Protein AF-A0A3D2PBU2-F1 (afdb_monomer_lite)

Foldseek 3Di:
DPPVVVVVVVVVVVVVVVVVVVVVVPPDPPDDDFFKKFWQDKWAFKWKQDPNDIDTDDHRDIDHAFMKMAAAVRIKIWMATPVRKIKIFDHGWIKHFNDGHLQETEMETAFGKMWIQDQAGDPNRWHWYHYCFKIKIFGRFTKMWGHDNFKIKIFTQAHKIWIATPPPRDIDMDHHQWMFMGGNVDPGDHIDGHDPVRNCVVCVVVVVVVVVCLVVPDDPVRSVVVVVVVVVVCVVVVPDQDQPPVRFTKDKDKDWDQDQDPVPRASQKIKIKIWIDGPPDIDIDMDMDGHPDGDDPPD

Structure (mmCIF, N/CA/C/O backbone):
data_AF-A0A3D2PBU2-F1
#
_entry.id   AF-A0A3D2PBU2-F1
#
loop_
_atom_site.group_PDB
_atom_site.id
_atom_site.type_symbol
_atom_site.label_atom_id
_atom_site.label_alt_id
_atom_site.label_comp_id
_atom_site.label_asym_id
_atom_site.label_entity_id
_atom_site.label_seq_id
_atom_site.pdbx_PDB_ins_code
_atom_site.Cartn_x
_atom_site.Cartn_y
_atom_site.Cartn_z
_atom_site.occupancy
_atom_site.B_iso_or_equiv
_atom_site.auth_seq_id
_atom_site.auth_comp_id
_atom_site.auth_asym_id
_atom_site.auth_atom_id
_atom_site.pdbx_PDB_model_num
ATOM 1 N N . MET A 1 1 ? -60.657 26.749 -49.934 1.00 57.78 1 MET A N 1
ATOM 2 C CA . MET A 1 1 ? -59.834 25.525 -49.775 1.00 57.78 1 MET A CA 1
ATOM 3 C C . MET A 1 1 ? -58.500 25.751 -49.046 1.00 57.78 1 MET A C 1
ATOM 5 O O . MET A 1 1 ? -58.127 24.900 -48.256 1.00 57.78 1 MET A O 1
ATOM 9 N N . PHE A 1 2 ? -57.816 26.895 -49.204 1.00 55.66 2 PHE A N 1
ATOM 10 C CA . PHE A 1 2 ? -56.461 27.120 -48.655 1.00 55.66 2 PHE A CA 1
ATOM 11 C C . PHE A 1 2 ? -56.311 27.216 -47.115 1.00 55.66 2 PHE A C 1
ATOM 13 O O . PHE A 1 2 ? -55.243 26.906 -46.592 1.00 55.66 2 PHE A O 1
ATOM 20 N N . LYS A 1 3 ? -57.349 27.603 -46.353 1.00 57.06 3 LYS A N 1
ATOM 21 C CA . LYS A 1 3 ? -57.234 27.797 -44.885 1.00 57.06 3 LYS A CA 1
ATOM 22 C C . LYS A 1 3 ? -57.102 26.497 -44.073 1.00 57.06 3 LYS A C 1
ATOM 24 O O . LYS A 1 3 ? -56.503 26.524 -43.000 1.00 57.06 3 LYS A O 1
ATOM 29 N N . ASN A 1 4 ? -57.635 25.374 -44.562 1.00 58.03 4 ASN A N 1
ATOM 30 C CA . ASN A 1 4 ? -57.586 24.101 -43.827 1.00 58.03 4 ASN A CA 1
ATOM 31 C C . ASN A 1 4 ? -56.241 23.384 -44.002 1.00 58.03 4 ASN A C 1
ATOM 33 O O . ASN A 1 4 ? -55.742 22.793 -43.046 1.00 58.03 4 ASN A O 1
ATOM 37 N N . SER A 1 5 ? -55.608 23.522 -45.169 1.00 59.09 5 SER A N 1
ATOM 38 C CA . SER A 1 5 ? -54.292 22.938 -45.452 1.00 59.09 5 SER A CA 1
ATOM 39 C C . SER A 1 5 ? -53.177 23.566 -44.606 1.00 59.09 5 SER A C 1
ATOM 41 O O . SER A 1 5 ? -52.283 22.862 -44.148 1.00 59.09 5 SER A O 1
ATOM 43 N N . PHE A 1 6 ? -53.265 24.870 -44.310 1.00 65.25 6 PHE A N 1
ATOM 44 C CA . PHE A 1 6 ? -52.270 25.572 -43.486 1.00 65.25 6 PHE A CA 1
ATOM 45 C C . PHE A 1 6 ? -52.315 25.151 -42.006 1.00 65.25 6 PHE A C 1
ATOM 47 O O . PHE A 1 6 ? -51.280 24.953 -41.373 1.00 65.25 6 PHE A O 1
ATOM 54 N N . LYS A 1 7 ? -53.519 24.928 -41.456 1.00 68.06 7 LYS A N 1
ATOM 55 C CA . LYS A 1 7 ? -53.686 24.423 -40.081 1.00 68.06 7 LYS A CA 1
ATOM 56 C C . LYS A 1 7 ? -53.192 22.984 -39.922 1.00 68.06 7 LYS A C 1
ATOM 58 O O . LYS A 1 7 ? -52.698 22.635 -38.854 1.00 68.06 7 LYS A O 1
ATOM 63 N N . LEU A 1 8 ? -53.321 22.159 -40.963 1.00 69.25 8 LEU A N 1
ATOM 64 C CA . LEU A 1 8 ? -52.825 20.783 -40.957 1.00 69.25 8 LEU A CA 1
ATOM 65 C C . LEU A 1 8 ? -51.288 20.750 -41.012 1.00 69.25 8 LEU A C 1
ATOM 67 O O . LEU A 1 8 ? -50.667 20.032 -40.233 1.00 69.25 8 LEU A O 1
ATOM 71 N N . LEU A 1 9 ? -50.682 21.615 -41.834 1.00 73.25 9 LEU A N 1
ATOM 72 C CA . LEU A 1 9 ? -49.227 21.751 -41.943 1.00 73.25 9 LEU A CA 1
ATOM 73 C C . LEU A 1 9 ? -48.582 22.188 -40.614 1.00 73.25 9 LEU A C 1
ATOM 75 O O . LEU A 1 9 ? -47.618 21.567 -40.174 1.00 73.25 9 LEU A O 1
ATOM 79 N N . CYS A 1 10 ? -49.155 23.176 -39.913 1.00 72.12 10 CYS A N 1
ATOM 80 C CA . CYS A 1 10 ? -48.661 23.591 -38.592 1.00 72.12 10 CYS A CA 1
ATOM 81 C C . CYS A 1 10 ? -48.734 22.475 -37.535 1.00 72.12 10 CYS A C 1
ATOM 83 O O . CYS A 1 10 ? -47.849 22.385 -36.687 1.00 72.12 10 CYS A O 1
ATOM 85 N N . ARG A 1 11 ? -49.758 21.609 -37.578 1.00 74.62 11 ARG A N 1
ATOM 86 C CA . ARG A 1 11 ? -49.888 20.484 -36.633 1.00 74.62 11 ARG A CA 1
ATOM 87 C C . ARG A 1 11 ? -48.856 19.393 -36.912 1.00 74.62 11 ARG A C 1
ATOM 89 O O . ARG A 1 11 ? -48.279 18.868 -35.967 1.00 74.62 11 ARG A O 1
ATOM 96 N N . CYS A 1 12 ? -48.565 19.102 -38.180 1.00 74.31 12 CYS A N 1
ATOM 97 C CA . CYS A 1 12 ? -47.522 18.147 -38.556 1.00 74.31 12 CYS A CA 1
ATOM 98 C C . CYS A 1 12 ? -46.119 18.637 -38.171 1.00 74.31 12 CYS A C 1
ATOM 100 O O . CYS A 1 12 ? -45.342 17.857 -37.629 1.00 74.31 12 CYS A O 1
ATOM 102 N N . VAL A 1 13 ? -45.816 19.926 -38.374 1.00 75.50 13 VAL A N 1
ATOM 103 C CA . VAL A 1 13 ? -44.527 20.519 -37.972 1.00 75.50 13 VAL A CA 1
ATOM 104 C C . VAL A 1 13 ? -44.369 20.517 -36.450 1.00 75.50 13 VAL A C 1
ATOM 106 O O . VAL A 1 13 ? -43.304 20.161 -35.960 1.00 75.50 13 VAL A O 1
ATOM 109 N N . ALA A 1 14 ? -45.429 20.822 -35.692 1.00 74.06 14 ALA A N 1
ATOM 110 C CA . ALA A 1 14 ? -45.392 20.758 -34.231 1.00 74.06 14 ALA A CA 1
ATOM 111 C C . ALA A 1 14 ? -45.171 19.327 -33.709 1.00 74.06 14 ALA A C 1
ATOM 113 O O . ALA A 1 14 ? -44.381 19.140 -32.791 1.00 74.06 14 ALA A O 1
ATOM 114 N N . ILE A 1 15 ? -45.808 18.315 -34.312 1.00 75.69 15 ILE A N 1
ATOM 115 C CA . ILE A 1 15 ? -45.625 16.901 -33.936 1.00 75.69 15 ILE A CA 1
ATOM 116 C C . ILE A 1 15 ? -44.219 16.408 -34.304 1.00 75.69 15 ILE A C 1
ATOM 118 O O . ILE A 1 15 ? -43.592 15.723 -33.502 1.00 75.69 15 ILE A O 1
ATOM 122 N N . LEU A 1 16 ? -43.688 16.797 -35.468 1.00 72.75 16 LEU A N 1
ATOM 123 C CA . LEU A 1 16 ? -42.305 16.501 -35.863 1.00 72.75 16 LEU A CA 1
ATOM 124 C C . LEU A 1 16 ? -41.286 17.163 -34.929 1.00 72.75 16 LEU A C 1
ATOM 126 O O . LEU A 1 16 ? -40.304 16.524 -34.569 1.00 72.75 16 LEU A O 1
ATOM 130 N N . PHE A 1 17 ? -41.537 18.397 -34.481 1.00 68.75 17 PHE A N 1
ATOM 131 C CA . PHE A 1 17 ? -40.679 19.083 -33.513 1.00 68.75 17 PHE A CA 1
ATOM 132 C C . PHE A 1 17 ? -40.730 18.406 -32.136 1.00 68.75 17 PHE A C 1
ATOM 134 O O . PHE A 1 17 ? -39.689 18.205 -31.522 1.00 68.75 17 PHE A O 1
ATOM 141 N N . LEU A 1 18 ? -41.915 17.970 -31.691 1.00 66.56 18 LEU A N 1
ATOM 142 C CA . LEU A 1 18 ? -42.106 17.267 -30.416 1.00 66.56 18 LEU A CA 1
ATOM 143 C C . LEU A 1 18 ? -41.453 15.872 -30.427 1.00 66.56 18 LEU A C 1
ATOM 145 O O . LEU A 1 18 ? -40.796 15.487 -29.460 1.00 66.56 18 LEU A O 1
ATOM 149 N N . LEU A 1 19 ? -41.554 15.147 -31.547 1.00 64.25 19 LEU A N 1
ATOM 150 C CA . LEU A 1 19 ? -40.876 13.864 -31.760 1.00 64.25 19 LEU A CA 1
ATOM 151 C C . LEU A 1 19 ? -39.354 14.026 -31.885 1.00 64.25 19 LEU A C 1
ATOM 153 O O . LEU A 1 19 ? -38.621 13.192 -31.359 1.00 64.25 19 LEU A O 1
ATOM 157 N N . PHE A 1 20 ? -38.872 15.110 -32.502 1.00 62.81 20 PHE A N 1
ATOM 158 C CA . PHE A 1 20 ? -37.445 15.437 -32.580 1.00 62.81 20 PHE A CA 1
ATOM 159 C C . PHE A 1 20 ? -36.872 15.806 -31.205 1.00 62.81 20 PHE A C 1
ATOM 161 O O . PHE A 1 20 ? -35.810 15.312 -30.838 1.00 62.81 20 PHE A O 1
ATOM 168 N N . THR A 1 21 ? -37.602 16.576 -30.388 1.00 60.66 21 THR A N 1
ATOM 169 C CA . THR A 1 21 ? -37.199 16.865 -29.001 1.00 60.66 21 THR A CA 1
ATOM 170 C C . THR A 1 21 ? -37.236 15.626 -28.106 1.00 60.66 21 THR A C 1
ATOM 172 O O . THR A 1 21 ? -36.364 15.479 -27.257 1.00 60.66 21 THR A O 1
ATOM 175 N N . LEU A 1 22 ? -38.176 14.696 -28.332 1.00 55.22 22 LEU A N 1
ATOM 176 C CA . LEU A 1 22 ? -38.255 13.428 -27.598 1.00 55.22 22 LEU A CA 1
ATOM 177 C C . LEU A 1 22 ? -37.103 12.477 -27.974 1.00 55.22 22 LEU A C 1
ATOM 179 O O . LEU A 1 22 ? -36.554 11.799 -27.108 1.00 55.22 22 LEU A O 1
ATOM 183 N N . HIS A 1 23 ? -36.684 12.469 -29.245 1.00 58.19 23 HIS A N 1
ATOM 184 C CA . HIS A 1 23 ? -35.490 11.743 -29.697 1.00 58.19 23 HIS A CA 1
ATOM 185 C C . HIS A 1 23 ? -34.189 12.372 -29.168 1.00 58.19 23 HIS A C 1
ATOM 187 O O . HIS A 1 23 ? -33.238 11.653 -28.870 1.00 58.19 23 HIS A O 1
ATOM 193 N N . LEU A 1 24 ? -34.155 13.699 -28.981 1.00 51.34 24 LEU A N 1
ATOM 194 C CA . LEU A 1 24 ? -33.002 14.419 -28.428 1.00 51.34 24 LEU A CA 1
ATOM 195 C C . LEU A 1 24 ? -32.838 14.221 -26.905 1.00 51.34 24 LEU A C 1
ATOM 197 O O . LEU A 1 24 ? -31.732 14.339 -26.388 1.00 51.34 24 LEU A O 1
ATOM 201 N N . THR A 1 25 ? -33.899 13.864 -26.175 1.00 52.53 25 THR A N 1
ATOM 202 C CA . THR A 1 25 ? -33.816 13.505 -24.742 1.00 52.53 25 THR A CA 1
ATOM 203 C C . THR A 1 25 ? -33.397 12.052 -24.482 1.00 52.53 25 THR A C 1
ATOM 205 O O . THR A 1 25 ? -33.192 11.671 -23.334 1.00 52.53 25 THR A O 1
ATOM 208 N N . LEU A 1 26 ? -33.256 11.241 -25.537 1.00 48.75 26 LEU A N 1
ATOM 209 C CA . LEU A 1 26 ? -32.817 9.839 -25.489 1.00 48.75 26 LEU A CA 1
ATOM 210 C C . LEU A 1 26 ? -31.317 9.665 -25.771 1.00 48.75 26 LEU A C 1
ATOM 212 O O . LEU A 1 26 ? -30.845 8.534 -25.887 1.00 48.75 26 LEU A O 1
ATOM 216 N N . TYR A 1 27 ? -30.552 10.761 -25.833 1.00 55.25 27 TYR A N 1
ATOM 217 C CA . TYR A 1 27 ? -29.096 10.689 -25.754 1.00 55.25 27 TYR A CA 1
ATOM 218 C C . TYR A 1 27 ? -28.718 10.242 -24.345 1.00 55.25 27 TYR A C 1
ATOM 220 O O . TYR A 1 27 ? -28.633 11.021 -23.399 1.00 55.25 27 TYR A O 1
ATOM 228 N N . THR A 1 28 ? -28.559 8.931 -24.229 1.00 50.94 28 THR A N 1
ATOM 229 C CA . THR A 1 28 ? -28.055 8.213 -23.072 1.00 50.94 28 THR A CA 1
ATOM 230 C C . THR A 1 28 ? -26.846 8.936 -22.495 1.00 50.94 28 THR A C 1
ATOM 232 O O . THR A 1 28 ? -25.814 9.069 -23.158 1.00 50.94 28 THR A O 1
ATOM 235 N N . VAL A 1 29 ? -26.963 9.368 -21.240 1.00 54.88 29 VAL A N 1
ATOM 236 C CA . VAL A 1 29 ? -25.803 9.668 -20.406 1.00 54.88 29 VAL A CA 1
ATOM 237 C C . VAL A 1 29 ? -25.056 8.347 -20.260 1.00 54.88 29 VAL A C 1
ATOM 239 O O . VAL A 1 29 ? -25.420 7.502 -19.445 1.00 54.88 29 VAL A O 1
ATOM 242 N N . THR A 1 30 ? -24.050 8.126 -21.103 1.00 49.28 30 THR A N 1
ATOM 243 C CA . THR A 1 30 ? -23.072 7.060 -20.899 1.00 49.28 30 THR A CA 1
ATOM 244 C C . THR A 1 30 ? -22.290 7.437 -19.652 1.00 49.28 30 THR A C 1
ATOM 246 O O . THR A 1 30 ? -21.282 8.136 -19.717 1.00 49.28 30 THR A O 1
ATOM 249 N N . SER A 1 31 ? -22.797 7.032 -18.491 1.00 54.31 31 SER A N 1
ATOM 250 C CA . SER A 1 31 ? -21.981 6.981 -17.290 1.00 54.31 31 SER A CA 1
ATOM 251 C C . SER A 1 31 ? -20.907 5.940 -17.557 1.00 54.31 31 SER A C 1
ATOM 253 O O . SER A 1 31 ? -21.223 4.765 -17.755 1.00 54.31 31 SER A O 1
ATOM 255 N N . ALA A 1 32 ? -19.645 6.366 -17.588 1.00 55.97 32 ALA A N 1
ATOM 256 C CA . ALA A 1 32 ? -18.540 5.428 -17.482 1.00 55.97 32 ALA A CA 1
ATOM 257 C C . ALA A 1 32 ? -18.797 4.534 -16.260 1.00 55.97 32 ALA A C 1
ATOM 259 O O . ALA A 1 32 ? -19.294 5.017 -15.234 1.00 55.97 32 ALA A O 1
ATOM 260 N N . ALA A 1 33 ? -18.534 3.233 -16.394 1.00 61.53 33 ALA A N 1
ATOM 261 C CA . ALA A 1 33 ? -18.636 2.330 -15.259 1.00 61.53 33 ALA A CA 1
ATOM 262 C C . ALA A 1 33 ? -17.740 2.881 -14.133 1.00 61.53 33 ALA A C 1
ATOM 264 O O . ALA A 1 33 ? -16.604 3.273 -14.417 1.00 61.53 33 ALA A O 1
ATOM 265 N N . PRO A 1 34 ? -18.245 2.994 -12.893 1.00 71.31 34 PRO A N 1
ATOM 266 C CA . PRO A 1 34 ? -17.438 3.507 -11.798 1.00 71.31 34 PRO A CA 1
ATOM 267 C C . PRO A 1 34 ? -16.240 2.577 -11.592 1.00 71.31 34 PRO A C 1
ATOM 269 O O . PRO A 1 34 ? -16.416 1.361 -11.528 1.00 71.31 34 PRO A O 1
ATOM 272 N N . PHE A 1 35 ? -15.041 3.157 -11.499 1.00 81.56 35 PHE A N 1
ATOM 273 C CA . PHE A 1 35 ? -13.819 2.416 -11.193 1.00 81.56 35 PHE A CA 1
ATOM 274 C C . PHE A 1 35 ? -14.024 1.657 -9.882 1.00 81.56 35 PHE A C 1
ATOM 276 O O . PHE A 1 35 ? -14.312 2.260 -8.847 1.00 81.56 35 PHE A O 1
ATOM 283 N N . SER A 1 36 ? -13.934 0.333 -9.937 1.00 87.38 36 SER A N 1
ATOM 284 C CA . SER A 1 36 ? -14.277 -0.521 -8.805 1.00 87.38 36 SER A CA 1
ATOM 285 C C . SER A 1 36 ? -13.079 -1.305 -8.278 1.00 87.38 36 SER A C 1
ATOM 287 O O . SER A 1 36 ? -12.041 -1.482 -8.925 1.00 87.38 36 SER A O 1
ATOM 289 N N . ALA A 1 37 ? -13.219 -1.778 -7.046 1.00 92.88 37 ALA A N 1
ATOM 290 C CA . ALA A 1 37 ? -12.282 -2.680 -6.404 1.00 92.88 37 ALA A CA 1
ATOM 291 C C . ALA A 1 37 ? -12.989 -4.004 -6.115 1.00 92.88 37 ALA A C 1
ATOM 293 O O . ALA A 1 37 ? -14.206 -4.054 -5.978 1.00 92.88 37 ALA A O 1
ATOM 294 N N . LYS A 1 38 ? -12.247 -5.103 -5.996 1.00 95.12 38 LYS A N 1
ATOM 295 C CA . LYS A 1 38 ? -12.825 -6.400 -5.622 1.00 95.12 38 LYS A CA 1
ATOM 296 C C . LYS A 1 38 ? -11.993 -7.122 -4.587 1.00 95.12 38 LYS A C 1
ATOM 298 O O . LYS A 1 38 ? -10.763 -7.077 -4.608 1.00 95.12 38 LYS A O 1
ATOM 303 N N . ILE A 1 39 ? -12.657 -7.867 -3.716 1.00 95.31 39 ILE A N 1
ATOM 304 C CA . ILE A 1 39 ? -11.979 -8.720 -2.747 1.00 95.31 39 ILE A CA 1
ATOM 305 C C . ILE A 1 39 ? -11.570 -10.023 -3.431 1.00 95.31 39 ILE A C 1
ATOM 307 O O . ILE A 1 39 ? -12.390 -10.873 -3.753 1.00 95.31 39 ILE A O 1
ATOM 311 N N . SER A 1 40 ? -10.276 -10.204 -3.662 1.00 91.69 40 SER A N 1
ATOM 312 C CA . SER A 1 40 ? -9.725 -11.402 -4.308 1.00 91.69 40 SER A CA 1
ATOM 313 C C . SER A 1 40 ? -9.511 -12.580 -3.349 1.00 91.69 40 SER A C 1
ATOM 315 O O . SER A 1 40 ? -9.548 -13.735 -3.781 1.00 91.69 40 SER A O 1
ATOM 317 N N . LEU A 1 41 ? -9.307 -12.308 -2.056 1.00 91.25 41 LEU A N 1
ATOM 318 C CA . LEU A 1 41 ? -9.090 -13.318 -1.019 1.00 91.25 41 LEU A CA 1
ATOM 319 C C . LEU A 1 41 ? -9.615 -12.822 0.329 1.00 91.25 41 LEU A C 1
ATOM 321 O O . LEU A 1 41 ? -9.404 -11.662 0.682 1.00 91.25 41 LEU A O 1
ATOM 325 N N . VAL A 1 42 ? -10.253 -13.729 1.070 1.00 93.19 42 VAL A N 1
ATOM 326 C CA . VAL A 1 42 ? -10.715 -13.539 2.448 1.00 93.19 42 VAL A CA 1
ATOM 327 C C . VAL A 1 42 ? -10.289 -14.752 3.263 1.00 93.19 42 VAL A C 1
ATOM 329 O O . VAL A 1 42 ? -10.610 -15.881 2.892 1.00 93.19 42 VAL A O 1
ATOM 332 N N . THR A 1 43 ? -9.608 -14.516 4.379 1.00 93.75 43 THR A N 1
ATOM 333 C CA . THR A 1 43 ? -9.276 -15.534 5.381 1.00 93.75 43 THR A CA 1
ATOM 334 C C . THR A 1 43 ? -9.620 -14.988 6.762 1.00 93.75 43 THR A C 1
ATOM 336 O O . THR A 1 43 ? -9.350 -13.824 7.037 1.00 93.75 43 THR A O 1
ATOM 339 N N . GLY A 1 44 ? -10.203 -15.809 7.638 1.00 94.19 44 GLY A N 1
ATOM 340 C CA . GLY A 1 44 ? -10.550 -15.399 9.003 1.00 94.19 44 GLY A CA 1
ATOM 341 C C . GLY A 1 44 ? -11.695 -14.380 9.073 1.00 94.19 44 GLY A C 1
ATOM 342 O O . GLY A 1 44 ? -12.595 -14.378 8.232 1.00 94.19 44 GLY A O 1
ATOM 343 N N . ALA A 1 45 ? -11.683 -13.540 10.110 1.00 95.00 45 ALA A N 1
ATOM 344 C CA . ALA A 1 45 ? -12.717 -12.537 10.351 1.00 95.00 45 ALA A CA 1
ATOM 345 C C . ALA A 1 45 ? -12.476 -11.285 9.495 1.00 95.00 45 ALA A C 1
ATOM 347 O O . ALA A 1 45 ? -11.559 -10.510 9.767 1.00 95.00 45 ALA A O 1
ATOM 348 N N . VAL A 1 46 ? -13.302 -11.083 8.468 1.00 97.81 46 VAL A N 1
ATOM 349 C CA . VAL A 1 46 ? -13.267 -9.896 7.605 1.00 97.81 46 VAL A CA 1
ATOM 350 C C . VAL A 1 46 ? -14.690 -9.415 7.367 1.00 97.81 46 VAL A C 1
ATOM 352 O O . VAL A 1 46 ? -15.575 -10.207 7.034 1.00 97.81 46 VAL A O 1
ATOM 355 N N . GLU A 1 47 ? -14.901 -8.115 7.516 1.00 97.56 47 GLU A N 1
ATOM 356 C CA . GLU A 1 47 ? -16.191 -7.467 7.312 1.00 97.56 47 GLU A CA 1
ATOM 357 C C . GLU A 1 47 ? -16.032 -6.235 6.424 1.00 97.56 47 GLU A C 1
ATOM 359 O O . GLU A 1 47 ? -15.008 -5.551 6.454 1.00 97.56 47 GLU A O 1
ATOM 364 N N . VAL A 1 48 ? -17.066 -5.963 5.636 1.00 97.56 48 VAL A N 1
ATOM 365 C CA . VAL A 1 48 ? -17.179 -4.793 4.770 1.00 97.56 48 VAL A CA 1
ATOM 366 C C . VAL A 1 48 ? -18.418 -4.017 5.177 1.00 97.56 48 VAL A C 1
ATOM 368 O O . VAL A 1 48 ? -19.493 -4.593 5.356 1.00 97.56 48 VAL A O 1
ATOM 371 N N . LYS A 1 49 ? -18.284 -2.706 5.306 1.00 96.88 49 LYS A N 1
ATOM 372 C CA . LYS A 1 49 ? -19.393 -1.785 5.488 1.00 96.88 49 LYS A CA 1
ATOM 373 C C . LYS A 1 49 ? -19.807 -1.255 4.128 1.00 96.88 49 LYS A C 1
ATOM 375 O O . LYS A 1 49 ? -19.059 -0.501 3.517 1.00 96.88 49 LYS A O 1
ATOM 380 N N . VAL A 1 50 ? -21.003 -1.631 3.691 1.00 92.75 50 VAL A N 1
ATOM 381 C CA . VAL A 1 50 ? -21.597 -1.147 2.439 1.00 92.75 50 VAL A CA 1
ATOM 382 C C . VAL A 1 50 ? -22.844 -0.356 2.785 1.00 92.75 50 VAL A C 1
ATOM 384 O O . VAL A 1 50 ? -23.704 -0.851 3.521 1.00 92.75 50 VAL A O 1
ATOM 387 N N . ALA A 1 51 ? -22.938 0.878 2.285 1.00 88.69 51 ALA A N 1
ATOM 388 C CA . ALA A 1 51 ? -24.044 1.795 2.585 1.00 88.69 51 ALA A CA 1
ATOM 389 C C . ALA A 1 51 ? -24.325 1.933 4.100 1.00 88.69 51 ALA A C 1
ATOM 391 O O . ALA A 1 51 ? -25.470 1.965 4.546 1.00 88.69 51 ALA A O 1
ATOM 392 N N . GLY A 1 52 ? -23.260 1.965 4.909 1.00 90.44 52 GLY A N 1
ATOM 393 C CA . GLY A 1 52 ? -23.340 2.128 6.363 1.00 90.44 52 GLY A CA 1
ATOM 394 C C . GLY A 1 52 ? -23.539 0.840 7.170 1.00 90.44 52 GLY A C 1
ATOM 395 O O . GLY A 1 52 ? -23.393 0.879 8.391 1.00 90.44 52 GLY A O 1
ATOM 396 N N . VAL A 1 53 ? -23.808 -0.300 6.525 1.00 94.81 53 VAL A N 1
ATOM 397 C CA . VAL A 1 53 ? -24.095 -1.572 7.207 1.00 94.81 53 VAL A CA 1
ATOM 398 C C . VAL A 1 53 ? -22.917 -2.532 7.082 1.00 94.81 53 VAL A C 1
ATOM 400 O O . VAL A 1 53 ? -22.520 -2.886 5.973 1.00 94.81 53 VAL A O 1
ATOM 403 N N . TRP A 1 54 ? -22.393 -2.988 8.222 1.00 96.88 54 TRP A N 1
ATOM 404 C CA . TRP A 1 54 ? -21.364 -4.028 8.280 1.00 96.88 54 TRP A CA 1
ATOM 405 C C . TRP A 1 54 ? -21.936 -5.390 7.895 1.00 96.88 54 TRP A C 1
ATOM 407 O O . TRP A 1 54 ? -22.968 -5.820 8.410 1.00 96.88 54 TRP A O 1
ATOM 417 N N . LYS A 1 55 ? -21.245 -6.073 6.988 1.00 96.62 55 LYS A N 1
ATOM 418 C CA . LYS A 1 55 ? -21.557 -7.420 6.517 1.00 96.62 55 LYS A CA 1
ATOM 419 C C . LYS A 1 55 ? -20.271 -8.228 6.446 1.00 96.62 55 LYS A C 1
ATOM 421 O O . LYS A 1 55 ? -19.187 -7.671 6.293 1.00 96.62 55 LYS A O 1
ATOM 426 N N . LYS A 1 56 ? -20.384 -9.551 6.519 1.00 96.81 56 LYS A N 1
ATOM 427 C CA . LYS A 1 56 ? -19.242 -10.442 6.305 1.00 96.81 56 LYS A CA 1
ATOM 428 C C . LYS A 1 56 ? -18.693 -10.257 4.887 1.00 96.81 56 LYS A C 1
ATOM 430 O O . LYS A 1 56 ? -19.463 -10.189 3.934 1.00 96.81 56 LYS A O 1
ATOM 435 N N . ALA A 1 57 ? -17.371 -10.179 4.761 1.00 96.00 57 ALA A N 1
ATOM 436 C CA . ALA A 1 57 ? -16.714 -10.081 3.467 1.00 96.00 57 ALA A CA 1
ATOM 437 C C . ALA A 1 57 ? -16.721 -11.433 2.747 1.00 96.00 57 ALA A C 1
ATOM 439 O O . ALA A 1 57 ? -16.446 -12.474 3.351 1.00 96.00 57 AL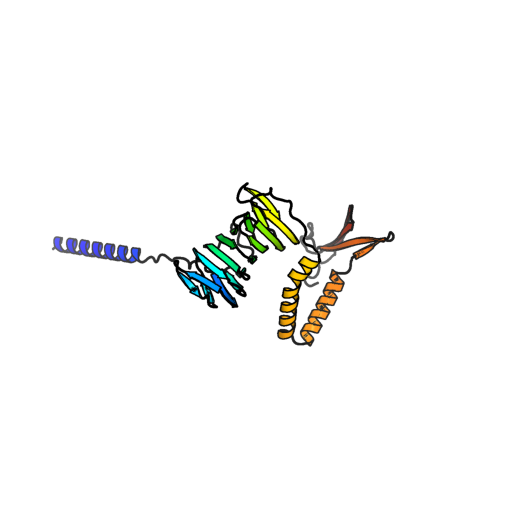A A O 1
ATOM 440 N N . GLU A 1 58 ? -16.951 -11.405 1.438 1.00 93.94 58 GLU A N 1
ATOM 441 C CA . GLU A 1 58 ? -16.917 -12.589 0.584 1.00 93.94 58 GLU A CA 1
ATOM 442 C C . GLU A 1 58 ? -15.917 -12.417 -0.560 1.00 93.94 58 GLU A C 1
ATOM 444 O O . GLU A 1 58 ? -15.600 -11.308 -1.000 1.00 93.94 58 GLU A O 1
ATOM 449 N N . LYS A 1 59 ? -15.394 -13.539 -1.059 1.00 91.88 59 LYS A N 1
ATOM 450 C CA . LYS A 1 59 ? -14.532 -13.529 -2.241 1.00 91.88 59 LYS A CA 1
ATOM 451 C C . LYS A 1 59 ? -15.331 -13.039 -3.454 1.00 91.88 59 LYS A C 1
ATOM 453 O O . LYS A 1 59 ? -16.470 -13.438 -3.652 1.00 91.88 59 LYS A O 1
ATOM 458 N N . ASN A 1 60 ? -14.688 -12.233 -4.293 1.00 92.12 60 ASN A N 1
ATOM 459 C CA . ASN A 1 60 ? -15.240 -11.528 -5.452 1.00 92.12 60 ASN A CA 1
ATOM 460 C C . ASN A 1 60 ? -16.293 -10.461 -5.127 1.00 92.12 60 ASN A C 1
ATOM 462 O O . ASN A 1 60 ? -16.912 -9.9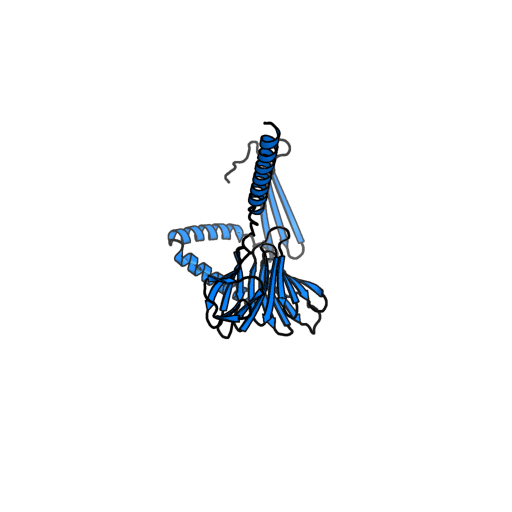39 -6.048 1.00 92.12 60 ASN A O 1
ATOM 466 N N . MET A 1 61 ? -16.467 -10.097 -3.855 1.00 93.81 61 MET A N 1
ATOM 467 C CA . MET A 1 61 ? -17.300 -8.957 -3.488 1.00 93.81 61 MET A CA 1
ATOM 468 C C . MET A 1 61 ? -16.703 -7.669 -4.067 1.00 93.81 61 MET A C 1
ATOM 470 O O . MET A 1 61 ? -15.516 -7.390 -3.868 1.00 93.81 61 MET A O 1
ATOM 474 N N . THR A 1 62 ? -17.521 -6.912 -4.795 1.00 94.38 62 THR A N 1
ATOM 475 C CA . THR A 1 62 ? -17.157 -5.592 -5.321 1.00 94.38 62 THR A CA 1
ATOM 476 C C . THR A 1 62 ? -17.224 -4.559 -4.204 1.00 94.38 62 THR A C 1
ATOM 478 O O . THR A 1 62 ? -18.139 -4.574 -3.384 1.00 94.38 62 THR A O 1
ATOM 481 N N . LEU A 1 63 ? -16.243 -3.670 -4.195 1.00 94.12 63 LEU A N 1
ATOM 482 C CA . LEU A 1 63 ? -16.092 -2.545 -3.293 1.00 94.12 63 LEU A CA 1
ATOM 483 C C . LEU A 1 63 ? -16.152 -1.262 -4.115 1.00 94.12 63 LEU A C 1
ATOM 485 O O . LEU A 1 63 ? -15.552 -1.172 -5.192 1.00 94.12 63 LEU A O 1
ATOM 489 N N . SER A 1 64 ? -16.876 -0.288 -3.589 1.00 92.88 64 SER A N 1
ATOM 490 C CA . SER A 1 64 ? -17.062 1.027 -4.188 1.00 92.88 64 SER A CA 1
ATOM 491 C C . SER A 1 64 ? -16.437 2.108 -3.313 1.00 92.88 64 SER A C 1
ATOM 493 O O . SER A 1 64 ? -15.991 1.866 -2.188 1.00 92.88 64 SER A O 1
ATOM 495 N N . GLU A 1 65 ? -16.410 3.328 -3.838 1.00 93.00 65 GLU A N 1
ATOM 496 C CA . GLU A 1 65 ? -16.104 4.510 -3.040 1.00 93.00 65 GLU A CA 1
ATOM 497 C C . GLU A 1 65 ? -16.973 4.553 -1.768 1.00 93.00 65 GLU A C 1
ATOM 499 O O . GLU A 1 65 ? -18.165 4.242 -1.808 1.00 93.00 65 GLU A O 1
ATOM 504 N N . LYS A 1 66 ? -16.376 4.985 -0.653 1.00 93.75 66 LYS A N 1
ATOM 505 C CA . LYS A 1 66 ? -16.958 5.107 0.697 1.00 93.75 66 LYS A CA 1
ATOM 506 C C . LYS A 1 66 ? -17.221 3.794 1.430 1.00 93.75 66 LYS A C 1
ATOM 508 O O . LYS A 1 66 ? -17.671 3.842 2.576 1.00 93.75 66 LYS A O 1
ATOM 513 N N . ASP A 1 67 ? -16.910 2.648 0.833 1.00 95.69 67 ASP A N 1
ATOM 514 C CA . ASP A 1 67 ? -16.943 1.386 1.565 1.00 95.69 67 ASP A CA 1
ATOM 515 C C . ASP A 1 67 ? -15.780 1.310 2.570 1.00 95.69 67 ASP A C 1
ATOM 517 O O . ASP A 1 67 ? -14.671 1.805 2.336 1.00 95.69 67 ASP A O 1
ATOM 521 N N . GLU A 1 68 ? -16.034 0.657 3.704 1.00 97.12 68 GLU A N 1
ATOM 522 C CA . GLU A 1 68 ? -15.026 0.394 4.736 1.00 97.12 68 GLU A CA 1
ATOM 523 C C . GLU A 1 68 ? -14.779 -1.109 4.847 1.00 97.12 68 GLU A C 1
ATOM 525 O O . GLU A 1 68 ? -15.699 -1.914 4.735 1.00 97.12 68 GLU A O 1
ATOM 530 N N . ILE A 1 69 ? -13.537 -1.502 5.103 1.00 97.62 69 ILE A N 1
ATOM 531 C CA . ILE A 1 69 ? -13.117 -2.888 5.269 1.00 97.62 69 ILE A CA 1
ATOM 532 C C . ILE A 1 69 ? -12.382 -2.996 6.595 1.00 97.62 69 ILE A C 1
ATOM 534 O O . ILE A 1 69 ? -11.456 -2.228 6.864 1.00 97.62 69 ILE A O 1
ATOM 538 N N . ARG A 1 70 ? -12.759 -3.985 7.406 1.00 97.62 70 ARG A N 1
ATOM 539 C CA . ARG A 1 70 ? -12.051 -4.312 8.642 1.00 97.62 70 ARG A CA 1
ATOM 540 C C . ARG A 1 70 ? -11.715 -5.790 8.736 1.00 97.62 70 ARG A C 1
ATOM 542 O O . ARG A 1 70 ? -12.487 -6.649 8.308 1.00 97.62 70 ARG A O 1
ATOM 549 N N . THR A 1 71 ? -10.565 -6.081 9.320 1.00 97.81 71 THR A N 1
ATOM 550 C CA . THR A 1 71 ? -10.087 -7.429 9.618 1.00 97.81 71 THR A CA 1
ATOM 551 C C . THR A 1 71 ? -9.971 -7.589 11.132 1.00 97.81 71 THR A C 1
ATOM 553 O O . THR A 1 71 ? -9.415 -6.735 11.819 1.00 97.81 71 THR A O 1
ATOM 556 N N . GLY A 1 72 ? -10.518 -8.677 11.669 1.00 95.62 72 GLY A N 1
ATOM 557 C CA . GLY A 1 72 ? -10.348 -9.062 13.070 1.00 95.62 72 GLY A CA 1
ATOM 558 C C . GLY A 1 72 ? -9.096 -9.914 13.282 1.00 95.62 72 GLY A C 1
ATOM 559 O O . GLY A 1 72 ? -8.235 -10.012 12.404 1.00 95.62 72 GLY A O 1
ATOM 560 N N . GLN A 1 73 ? -9.024 -10.582 14.432 1.00 94.19 73 GLN A N 1
ATOM 561 C CA . GLN A 1 73 ? -7.956 -11.531 14.751 1.00 94.19 73 GLN A CA 1
ATOM 562 C C . GLN A 1 73 ? -7.918 -12.691 13.741 1.00 94.19 73 GLN A C 1
ATOM 564 O O . GLN A 1 73 ? -8.957 -13.267 13.408 1.00 94.19 73 GLN A O 1
ATOM 569 N N . GLY A 1 74 ? -6.728 -13.017 13.220 1.00 91.06 74 GLY A N 1
ATOM 570 C CA . GLY A 1 74 ? -6.554 -14.009 12.153 1.00 91.06 74 GLY A CA 1
ATOM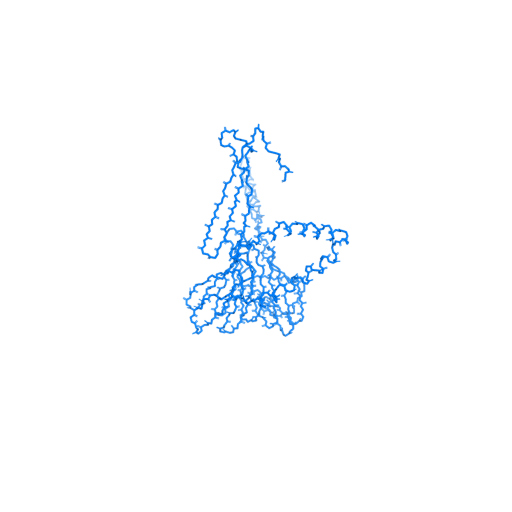 571 C C . GLY A 1 74 ? -7.202 -13.625 10.814 1.00 91.06 74 GLY A C 1
ATOM 572 O O . GLY A 1 74 ? -7.228 -14.438 9.888 1.00 91.06 74 GLY A O 1
ATOM 573 N N . GLY A 1 75 ? -7.751 -12.410 10.711 1.00 94.69 75 GLY A N 1
ATOM 574 C CA . GLY A 1 75 ? -8.380 -11.869 9.516 1.00 94.69 75 GLY A CA 1
ATOM 575 C C . GLY A 1 75 ? -7.345 -11.391 8.504 1.00 94.69 75 GLY A C 1
ATOM 576 O O . GLY A 1 75 ? -6.403 -10.687 8.848 1.00 94.69 75 GLY A O 1
ATOM 577 N N . ARG A 1 76 ? -7.527 -11.730 7.232 1.00 95.69 76 ARG A N 1
ATOM 578 C CA . ARG A 1 76 ? -6.723 -11.211 6.124 1.00 95.69 76 ARG A CA 1
ATOM 579 C C . ARG A 1 76 ? -7.605 -11.018 4.903 1.00 95.69 76 ARG A C 1
ATOM 581 O O . ARG A 1 76 ? -8.372 -11.909 4.538 1.00 95.69 76 ARG A O 1
ATOM 588 N N . ALA A 1 77 ? -7.447 -9.877 4.244 1.00 95.94 77 ALA A N 1
ATOM 589 C CA . ALA A 1 77 ? -8.165 -9.548 3.020 1.00 95.94 77 ALA A CA 1
ATOM 590 C C . ALA A 1 77 ? -7.196 -9.077 1.936 1.00 95.94 77 ALA A C 1
ATOM 592 O O . ALA A 1 77 ? -6.267 -8.320 2.213 1.00 95.94 77 ALA A O 1
ATOM 593 N N . VAL A 1 78 ? -7.419 -9.498 0.692 1.00 96.25 78 VAL A N 1
ATOM 594 C CA . VAL A 1 78 ? -6.662 -8.996 -0.462 1.00 96.25 78 VAL A CA 1
ATOM 595 C C . VAL A 1 78 ? -7.614 -8.310 -1.422 1.00 96.25 78 VAL A C 1
ATOM 597 O O . VAL A 1 78 ? -8.432 -8.965 -2.067 1.00 96.25 78 VAL A O 1
ATOM 600 N N . ILE A 1 79 ? -7.472 -7.000 -1.544 1.00 96.38 79 ILE A N 1
ATOM 601 C CA . ILE A 1 79 ? -8.246 -6.133 -2.424 1.00 96.38 79 ILE A CA 1
ATOM 602 C C . ILE A 1 79 ? -7.459 -5.943 -3.724 1.00 96.38 79 ILE A C 1
ATOM 604 O O . ILE A 1 79 ? -6.264 -5.639 -3.705 1.00 96.38 79 ILE A O 1
ATOM 608 N N . LEU A 1 80 ? -8.126 -6.149 -4.854 1.00 94.38 80 LEU A N 1
ATOM 609 C CA . LEU A 1 80 ? -7.590 -5.939 -6.192 1.00 94.38 80 LEU A CA 1
ATOM 610 C C . LEU A 1 80 ? -8.363 -4.799 -6.854 1.00 94.38 80 LEU A C 1
ATOM 612 O O . LEU A 1 80 ? -9.583 -4.874 -6.976 1.00 94.38 80 LEU A O 1
ATOM 616 N N . LEU A 1 81 ? -7.642 -3.764 -7.263 1.00 91.50 81 LEU A N 1
ATOM 617 C CA . LEU A 1 81 ? -8.169 -2.635 -8.021 1.00 91.50 81 LEU A CA 1
ATOM 618 C C . LEU A 1 81 ? -8.245 -2.983 -9.515 1.00 91.50 81 LEU A C 1
ATOM 620 O O . LEU A 1 81 ? -7.517 -3.860 -9.992 1.00 91.50 81 LEU A O 1
ATOM 624 N N . GLU A 1 82 ? -9.114 -2.301 -10.260 1.00 88.12 82 GLU A N 1
ATOM 625 C CA . GLU A 1 82 ? -9.267 -2.494 -11.711 1.00 88.12 82 GLU A CA 1
ATOM 626 C C . GLU A 1 82 ? -7.985 -2.214 -12.512 1.00 88.12 82 GLU A C 1
ATOM 628 O O . GLU A 1 82 ? -7.707 -2.906 -13.491 1.00 88.12 82 GLU A O 1
ATOM 633 N N . ASP A 1 83 ? -7.142 -1.283 -12.055 1.00 84.12 83 ASP A N 1
ATOM 634 C CA . ASP A 1 83 ? -5.834 -0.976 -12.659 1.00 84.12 83 ASP A CA 1
ATOM 635 C C . ASP A 1 83 ? -4.782 -2.096 -12.449 1.00 84.12 83 ASP A C 1
ATOM 637 O O . ASP A 1 83 ? -3.673 -2.056 -12.996 1.00 84.12 83 ASP A O 1
ATOM 641 N N . GLY A 1 84 ? -5.118 -3.122 -11.661 1.00 85.94 84 GLY A N 1
ATOM 642 C CA . GLY A 1 84 ? -4.243 -4.226 -11.282 1.00 85.94 84 GLY A CA 1
ATOM 643 C C . GLY A 1 84 ? -3.375 -3.951 -10.052 1.00 85.94 84 GLY A C 1
ATOM 644 O O . GLY A 1 84 ? -2.530 -4.787 -9.718 1.00 85.94 84 GLY A O 1
ATOM 645 N N . SER A 1 85 ? -3.560 -2.816 -9.378 1.00 89.81 85 SER A N 1
ATOM 646 C CA . SER A 1 85 ? -2.967 -2.540 -8.072 1.00 89.81 85 SER A CA 1
ATOM 647 C C . SER A 1 85 ? -3.579 -3.448 -7.001 1.00 89.81 85 SER A C 1
ATOM 649 O O . SER A 1 85 ? -4.771 -3.756 -7.012 1.00 89.81 85 SER A O 1
ATOM 651 N N . ARG A 1 86 ? -2.757 -3.894 -6.051 1.00 92.94 86 ARG A N 1
ATOM 652 C CA . ARG A 1 86 ? -3.152 -4.853 -5.010 1.00 92.94 86 ARG A CA 1
ATOM 653 C C . ARG A 1 86 ? -2.900 -4.277 -3.625 1.00 92.94 86 ARG A C 1
ATOM 655 O O . ARG A 1 86 ? -1.784 -3.852 -3.338 1.00 92.94 86 ARG A O 1
ATOM 662 N N . MET A 1 87 ? -3.895 -4.356 -2.747 1.00 96.44 87 MET A N 1
ATOM 663 C CA . MET A 1 87 ? -3.778 -4.030 -1.325 1.00 96.44 87 MET A CA 1
ATOM 664 C C . MET A 1 87 ? -4.066 -5.278 -0.494 1.00 96.44 87 MET A C 1
ATOM 666 O O . MET A 1 87 ? -5.066 -5.955 -0.697 1.00 96.44 87 MET A O 1
ATOM 670 N N . THR A 1 88 ? -3.181 -5.610 0.435 1.00 96.81 88 THR A N 1
ATOM 671 C CA . THR A 1 88 ? -3.348 -6.721 1.376 1.00 96.81 88 THR A CA 1
ATOM 672 C C . THR A 1 88 ? -3.466 -6.147 2.773 1.00 96.81 88 THR A C 1
ATOM 674 O O . THR A 1 88 ? -2.528 -5.498 3.230 1.00 96.81 88 THR A O 1
ATOM 677 N N . LEU A 1 89 ? -4.595 -6.384 3.431 1.00 97.81 89 LEU A N 1
ATOM 678 C CA . LEU A 1 89 ? -4.819 -6.040 4.829 1.00 97.81 89 LEU A CA 1
ATOM 679 C C . LEU A 1 89 ? -4.519 -7.268 5.681 1.00 97.81 89 LEU A C 1
ATOM 681 O O . LEU A 1 89 ? -5.090 -8.338 5.450 1.00 97.81 89 LEU A O 1
ATOM 685 N N . ASP A 1 90 ? -3.633 -7.101 6.654 1.00 97.19 90 ASP A N 1
ATOM 686 C CA . ASP A 1 90 ? -3.375 -8.100 7.690 1.00 97.19 90 ASP A CA 1
ATOM 687 C C . ASP A 1 90 ? -4.400 -7.966 8.830 1.00 97.19 90 ASP A C 1
ATOM 689 O O . ASP A 1 90 ? -5.315 -7.143 8.762 1.00 97.19 90 ASP A O 1
ATOM 693 N N . GLU A 1 91 ? -4.288 -8.792 9.866 1.00 96.44 91 GLU A N 1
ATOM 694 C CA . GLU A 1 91 ? -5.234 -8.813 10.987 1.00 96.44 91 GLU A CA 1
ATOM 695 C C . GLU A 1 91 ? -5.306 -7.480 11.739 1.00 96.44 91 GLU A C 1
ATOM 697 O O . GLU A 1 91 ? -4.361 -6.687 11.726 1.00 96.44 91 GLU A O 1
ATOM 702 N N . ASN A 1 92 ? -6.435 -7.251 12.414 1.00 96.94 92 ASN A N 1
ATOM 703 C CA . ASN A 1 92 ? -6.691 -6.054 13.220 1.00 96.94 92 ASN A CA 1
ATOM 704 C C . ASN A 1 92 ? -6.491 -4.743 12.440 1.00 96.94 92 ASN A C 1
ATOM 706 O O . ASN A 1 92 ? -5.918 -3.781 12.955 1.00 96.94 92 ASN A O 1
ATOM 710 N N . SER A 1 93 ? -6.940 -4.719 11.184 1.00 97.88 93 SER A N 1
ATOM 711 C CA . SER A 1 93 ? -6.816 -3.566 10.294 1.00 97.88 93 SER A CA 1
ATOM 712 C C . SER A 1 93 ? -8.167 -2.959 9.963 1.00 97.88 93 SER A C 1
ATOM 714 O O . SER A 1 93 ? -9.174 -3.658 9.889 1.00 97.88 93 SER A O 1
ATOM 716 N N . SER A 1 94 ? -8.182 -1.650 9.729 1.00 97.19 94 SER A N 1
ATOM 717 C CA . SER A 1 94 ? -9.368 -0.907 9.305 1.00 97.19 94 SER A CA 1
ATOM 718 C C . SER A 1 94 ? -8.985 0.098 8.223 1.00 97.19 94 SER A C 1
ATOM 720 O O . SER A 1 94 ? -8.109 0.941 8.430 1.00 97.19 94 SER A O 1
ATOM 722 N N . LEU A 1 95 ? -9.638 -0.013 7.067 1.00 97.75 95 LEU A N 1
ATOM 723 C CA . LEU A 1 95 ? -9.376 0.764 5.859 1.00 97.75 95 LEU A CA 1
ATOM 724 C C . LEU A 1 95 ? -10.694 1.282 5.276 1.00 97.75 95 LEU A C 1
ATOM 726 O O . LEU A 1 95 ? -11.621 0.505 5.075 1.00 97.75 95 LEU A O 1
ATOM 730 N N . ALA A 1 96 ? -10.755 2.563 4.940 1.00 97.25 96 ALA A N 1
ATOM 731 C CA . ALA A 1 96 ? -11.844 3.175 4.191 1.00 97.25 96 ALA A CA 1
ATOM 732 C C . ALA A 1 96 ? -11.371 3.543 2.780 1.00 97.25 96 ALA A C 1
ATOM 734 O O . ALA A 1 96 ? -10.277 4.086 2.605 1.00 97.25 96 ALA A O 1
ATOM 735 N N . LEU A 1 97 ? -12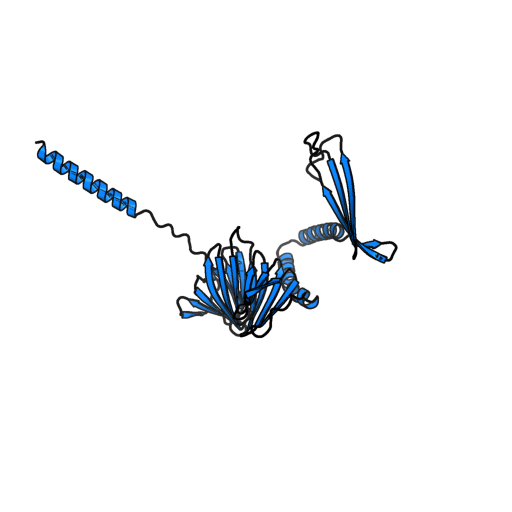.197 3.259 1.775 1.00 96.19 97 LEU A N 1
ATOM 736 C CA . LEU A 1 97 ? -11.959 3.648 0.385 1.00 96.19 97 LEU A CA 1
ATOM 737 C C . LEU A 1 97 ? -12.545 5.042 0.141 1.00 96.19 97 LEU A C 1
ATOM 739 O O . LEU A 1 97 ? -13.636 5.173 -0.402 1.00 96.19 97 LEU A O 1
ATOM 743 N N . SER A 1 98 ? -11.851 6.087 0.590 1.00 94.88 98 SER A N 1
ATOM 744 C CA . SER A 1 98 ? -12.350 7.469 0.540 1.00 94.88 98 SER A CA 1
ATOM 745 C C . SER A 1 98 ? -12.641 7.957 -0.878 1.00 94.88 98 SER A C 1
ATOM 747 O O . SER A 1 98 ? -13.660 8.602 -1.098 1.00 94.88 98 SER A O 1
ATOM 749 N N . GLU A 1 99 ? -11.756 7.650 -1.827 1.00 93.56 99 GLU A N 1
ATOM 750 C CA . GLU A 1 99 ? -11.927 7.983 -3.240 1.00 93.56 99 GLU A CA 1
ATOM 751 C C . GLU A 1 99 ? -11.441 6.813 -4.096 1.00 93.56 99 GLU A C 1
ATOM 753 O O . GLU A 1 99 ? -10.359 6.268 -3.857 1.00 93.56 99 GLU A O 1
ATOM 758 N N . LEU A 1 100 ? -12.247 6.411 -5.077 1.00 92.56 100 LEU A N 1
ATOM 759 C CA . LEU A 1 100 ? -11.963 5.258 -5.922 1.00 92.56 100 LEU A CA 1
ATOM 760 C C . LEU A 1 100 ? -12.293 5.583 -7.380 1.00 92.56 100 LEU A C 1
ATOM 762 O O . LEU A 1 100 ? -13.362 5.264 -7.889 1.00 92.56 100 LEU A O 1
ATOM 766 N N . GLN A 1 101 ? -11.359 6.255 -8.046 1.00 90.12 101 GLN A N 1
ATOM 767 C CA . GLN A 1 101 ? -11.453 6.647 -9.450 1.00 90.12 101 GLN A CA 1
ATOM 768 C C . GLN A 1 101 ? -10.204 6.185 -10.208 1.00 90.12 101 GLN A C 1
ATOM 770 O O . GLN A 1 101 ? -9.131 6.046 -9.623 1.00 90.12 101 GLN A O 1
ATOM 775 N N . GLU A 1 102 ? -10.312 6.016 -11.529 1.00 83.94 102 GLU A N 1
ATOM 776 C CA . GLU A 1 102 ? -9.233 5.483 -12.381 1.00 83.94 102 GLU A CA 1
ATOM 777 C C . GLU A 1 102 ? -7.890 6.212 -12.198 1.00 83.94 102 GLU A C 1
ATOM 779 O O . GLU A 1 102 ? -6.832 5.587 -12.194 1.00 83.94 102 GLU A O 1
ATOM 784 N N . ASN A 1 103 ? -7.926 7.535 -12.008 1.00 85.75 103 ASN A N 1
ATOM 785 C CA . ASN A 1 103 ? -6.738 8.376 -11.835 1.00 85.75 103 ASN A CA 1
ATOM 786 C C . ASN A 1 103 ? -6.572 8.920 -10.410 1.00 85.75 103 ASN A C 1
ATOM 788 O O . ASN A 1 103 ? -5.640 9.683 -10.155 1.00 85.75 103 ASN A O 1
ATOM 792 N N . ASN A 1 104 ? -7.453 8.563 -9.479 1.00 90.12 104 ASN A N 1
ATOM 793 C CA . ASN A 1 104 ? -7.403 9.093 -8.125 1.00 90.12 104 ASN A CA 1
ATOM 794 C C . ASN A 1 104 ? -7.919 8.059 -7.129 1.00 90.12 104 ASN A C 1
ATOM 796 O O . ASN A 1 104 ? -9.118 7.808 -7.028 1.00 90.12 104 ASN A O 1
ATOM 800 N N . VAL A 1 105 ? -6.984 7.448 -6.409 1.00 93.06 105 VAL A N 1
ATOM 801 C CA . VAL A 1 105 ? -7.283 6.474 -5.366 1.00 93.06 105 VAL A CA 1
ATOM 802 C C . VAL A 1 105 ? -6.803 7.038 -4.041 1.00 93.06 105 VAL A C 1
ATOM 804 O O . VAL A 1 105 ? -5.602 7.229 -3.836 1.00 93.06 105 VAL A O 1
ATOM 807 N N . GLN A 1 106 ? -7.739 7.283 -3.131 1.00 95.25 106 GLN A N 1
ATOM 808 C CA . GLN A 1 106 ? -7.448 7.704 -1.769 1.00 95.25 106 GLN A CA 1
ATOM 809 C C . GLN A 1 106 ? -8.016 6.679 -0.803 1.00 95.25 106 GLN A C 1
ATOM 811 O O . GLN A 1 106 ? -9.216 6.405 -0.794 1.00 95.25 106 GLN A O 1
ATOM 816 N N . VAL A 1 107 ? -7.148 6.130 0.038 1.00 96.81 107 VAL A N 1
ATOM 817 C CA . VAL A 1 107 ? -7.546 5.206 1.097 1.00 96.81 107 VAL A CA 1
ATOM 818 C C . VAL A 1 107 ? -7.145 5.772 2.449 1.00 96.81 107 VAL A C 1
ATOM 820 O O . VAL A 1 107 ? -6.060 6.330 2.600 1.00 96.81 107 VAL A O 1
ATOM 823 N N . ALA A 1 108 ? -8.017 5.636 3.441 1.00 97.44 108 ALA A N 1
ATOM 824 C CA . ALA A 1 108 ? -7.763 6.073 4.806 1.00 97.44 108 ALA A CA 1
ATOM 825 C C . ALA A 1 108 ? -7.660 4.853 5.720 1.00 97.44 108 ALA A C 1
ATOM 827 O O . ALA A 1 108 ? -8.578 4.044 5.803 1.00 97.44 108 ALA A O 1
ATOM 828 N N . MET A 1 109 ? -6.536 4.709 6.405 1.00 97.50 109 MET A N 1
ATOM 829 C CA . MET A 1 109 ? -6.240 3.587 7.277 1.00 97.50 109 MET A CA 1
ATOM 830 C C . MET A 1 109 ? -6.167 4.076 8.720 1.00 97.50 109 MET A C 1
ATOM 832 O O . MET A 1 109 ? -5.268 4.832 9.081 1.00 97.50 109 MET A O 1
ATOM 836 N N . SER A 1 110 ? -7.113 3.646 9.552 1.00 95.12 110 SER A N 1
ATOM 837 C CA . SER A 1 110 ? -7.179 4.075 10.954 1.00 95.12 110 SER A CA 1
ATOM 838 C C . SER A 1 110 ? -6.271 3.248 11.862 1.00 95.12 110 SER A C 1
ATOM 840 O O . SER A 1 110 ? -5.666 3.791 12.782 1.00 95.12 110 SER A O 1
ATOM 842 N N . ALA A 1 111 ? -6.145 1.945 11.597 1.00 96.50 111 ALA A N 1
ATOM 843 C CA . ALA A 1 111 ? -5.304 1.035 12.367 1.00 96.50 111 ALA A CA 1
ATOM 844 C C . ALA A 1 111 ? -4.905 -0.204 11.552 1.00 96.50 111 ALA A C 1
ATOM 846 O O . ALA A 1 111 ? -5.562 -0.555 10.567 1.00 96.50 111 ALA A O 1
ATOM 847 N N . GLY A 1 112 ? -3.842 -0.878 11.996 1.00 96.94 112 GLY A N 1
ATOM 848 C CA . GLY A 1 112 ? -3.432 -2.205 11.535 1.00 96.94 112 GLY A CA 1
ATOM 849 C C . GLY A 1 112 ? -2.248 -2.187 10.579 1.00 96.94 112 GLY A C 1
ATOM 850 O O . GLY A 1 112 ? -1.370 -1.329 10.675 1.00 96.94 112 GLY A O 1
ATOM 851 N N . THR A 1 113 ? -2.191 -3.150 9.657 1.00 97.88 113 THR A N 1
ATOM 852 C CA . THR A 1 113 ? -1.118 -3.260 8.654 1.00 97.88 113 THR A CA 1
ATOM 853 C C . THR A 1 113 ? -1.678 -3.501 7.255 1.00 97.88 113 THR A C 1
ATOM 855 O O . THR A 1 113 ? -2.471 -4.413 7.030 1.00 97.88 113 THR A O 1
ATOM 858 N N . MET A 1 114 ? -1.203 -2.710 6.295 1.00 97.56 114 MET A N 1
ATOM 859 C CA . MET A 1 114 ? -1.496 -2.856 4.877 1.00 97.56 114 MET A CA 1
ATOM 860 C C . MET A 1 114 ? -0.199 -2.987 4.079 1.00 97.56 114 MET A C 1
ATOM 862 O O . MET A 1 114 ? 0.745 -2.220 4.259 1.00 97.56 114 MET A O 1
ATOM 866 N N . LYS A 1 115 ? -0.163 -3.929 3.138 1.00 96.50 115 LYS A N 1
ATOM 867 C CA . LYS A 1 115 ? 0.860 -4.009 2.087 1.00 96.50 115 LYS A CA 1
ATOM 868 C C . LYS A 1 115 ? 0.225 -3.651 0.757 1.00 96.50 115 LYS A C 1
ATOM 870 O O . LYS A 1 115 ? -0.782 -4.248 0.388 1.00 96.50 115 LYS A O 1
ATOM 875 N N . ALA A 1 116 ? 0.819 -2.720 0.027 1.00 94.19 116 ALA A N 1
ATOM 876 C CA . ALA A 1 116 ? 0.304 -2.270 -1.254 1.00 94.19 116 ALA A CA 1
ATOM 877 C C . ALA A 1 116 ? 1.353 -2.446 -2.356 1.00 94.19 116 ALA A C 1
ATOM 879 O O . ALA A 1 116 ? 2.526 -2.110 -2.195 1.00 94.19 116 ALA A O 1
ATOM 880 N N . GLN A 1 117 ? 0.908 -2.988 -3.485 1.00 90.94 117 GLN A N 1
ATOM 881 C CA . GLN A 1 117 ? 1.650 -3.067 -4.736 1.00 90.94 117 GLN A CA 1
ATOM 882 C C . GLN A 1 117 ? 0.870 -2.259 -5.764 1.00 90.94 117 GLN A C 1
ATOM 884 O O . GLN A 1 117 ? -0.104 -2.742 -6.341 1.00 90.94 117 GLN A O 1
ATOM 889 N N . VAL A 1 118 ? 1.272 -1.007 -5.938 1.00 89.69 118 VAL A N 1
ATOM 890 C CA . VAL A 1 118 ? 0.565 -0.047 -6.782 1.00 89.69 118 VAL A CA 1
ATOM 891 C C . VAL A 1 118 ? 1.192 -0.065 -8.166 1.00 89.69 118 VAL A C 1
ATOM 893 O O . VAL A 1 118 ? 2.408 0.111 -8.306 1.00 89.69 118 VAL A O 1
ATOM 896 N N . LYS A 1 119 ? 0.384 -0.288 -9.204 1.00 86.00 119 LYS A N 1
ATOM 897 C CA . LYS A 1 119 ? 0.849 -0.159 -10.584 1.00 86.00 119 LYS A CA 1
ATOM 898 C C . LYS A 1 119 ? 1.136 1.301 -10.910 1.00 86.00 119 LYS A C 1
ATOM 900 O O . LYS A 1 119 ? 0.627 2.240 -10.305 1.00 86.00 119 LYS A O 1
ATOM 905 N N . LYS A 1 120 ? 2.025 1.513 -11.877 1.00 76.44 120 LYS A N 1
ATOM 906 C CA . LYS A 1 120 ? 2.325 2.864 -12.343 1.00 76.44 120 LYS A CA 1
ATOM 907 C C . LYS A 1 120 ? 1.121 3.377 -13.135 1.00 76.44 120 LYS A C 1
ATOM 909 O O . LYS A 1 120 ? 0.862 2.879 -14.223 1.00 76.44 120 LYS A O 1
ATOM 914 N N . MET A 1 121 ? 0.417 4.358 -12.579 1.00 72.38 121 MET A N 1
ATOM 915 C CA . MET A 1 121 ? -0.715 5.013 -13.237 1.00 72.38 121 MET A CA 1
ATOM 916 C C . MET A 1 121 ? -0.242 5.887 -14.412 1.00 72.38 121 MET A C 1
ATOM 918 O O . MET A 1 121 ? 0.939 6.259 -14.499 1.00 72.38 121 MET A O 1
ATOM 922 N N . SER A 1 122 ? -1.167 6.256 -15.297 1.00 69.62 122 SER A N 1
ATOM 923 C CA . SER A 1 122 ? -0.956 7.247 -16.361 1.00 69.62 122 SER A CA 1
ATOM 924 C C . SER A 1 122 ? -0.497 8.604 -15.785 1.00 69.62 122 SER A C 1
ATOM 926 O O . SER A 1 122 ? -0.410 8.811 -14.565 1.00 69.62 122 SER A O 1
ATOM 928 N N . THR A 1 123 ? -0.057 9.524 -16.641 1.00 67.81 123 THR A N 1
ATOM 929 C CA . THR A 1 123 ? 0.410 10.848 -16.199 1.00 67.81 123 THR A CA 1
ATOM 930 C C . THR A 1 123 ? -0.729 11.603 -15.508 1.00 67.81 123 THR A C 1
ATOM 932 O O . THR A 1 123 ? -1.786 11.777 -16.095 1.00 67.81 123 THR A O 1
ATOM 935 N N . GLY A 1 124 ? -0.509 12.045 -14.264 1.00 69.50 124 GLY A N 1
ATOM 936 C CA . GLY A 1 124 ? -1.514 12.741 -13.446 1.00 69.50 124 GLY A CA 1
ATOM 937 C C . GLY A 1 124 ? -2.235 11.863 -12.417 1.00 69.50 124 GLY A C 1
ATOM 938 O O . GLY A 1 124 ? -2.808 12.409 -11.479 1.00 69.50 124 GLY A O 1
ATOM 939 N N . GLY A 1 125 ? -2.144 10.532 -12.534 1.00 76.69 125 GLY A N 1
ATOM 940 C CA . GLY A 1 125 ? -2.751 9.608 -11.575 1.00 76.69 125 GLY A CA 1
ATOM 941 C C . GLY A 1 125 ? -2.124 9.682 -10.177 1.00 76.69 125 GLY A C 1
ATOM 942 O O . GLY A 1 125 ? -0.891 9.729 -10.056 1.00 76.69 125 GLY A O 1
ATOM 943 N N . LYS A 1 126 ? -2.965 9.673 -9.136 1.00 83.88 126 LYS A N 1
ATOM 944 C CA . LYS A 1 126 ? -2.577 9.745 -7.721 1.00 83.88 126 LYS A CA 1
ATOM 945 C C . LYS A 1 126 ? -3.072 8.524 -6.953 1.00 83.88 126 LYS A C 1
ATOM 947 O O . LYS A 1 126 ? -4.223 8.121 -7.083 1.00 83.88 126 LYS A O 1
ATOM 952 N N . PHE A 1 127 ? -2.195 7.988 -6.110 1.00 91.38 127 PHE A N 1
ATOM 953 C CA . PHE A 1 127 ? -2.543 6.992 -5.108 1.00 91.38 127 PHE A CA 1
ATOM 954 C C . PHE A 1 127 ? -2.057 7.487 -3.749 1.00 91.38 127 PHE A C 1
ATOM 956 O O . PHE A 1 127 ? -0.859 7.746 -3.578 1.00 91.38 127 PHE A O 1
ATOM 963 N N . GLN A 1 128 ? -2.975 7.632 -2.798 1.00 95.06 128 GLN A N 1
ATOM 964 C CA . GLN A 1 128 ? -2.693 8.163 -1.470 1.00 95.06 128 GLN A CA 1
ATOM 965 C C . GLN A 1 128 ? -3.222 7.243 -0.373 1.00 95.06 128 GLN A C 1
ATOM 967 O O . GLN A 1 128 ? -4.338 6.735 -0.449 1.00 95.06 128 GLN A O 1
ATOM 972 N N . VAL A 1 129 ? -2.408 7.057 0.664 1.00 97.12 129 VAL A N 1
ATOM 973 C CA . VAL A 1 129 ? -2.777 6.355 1.895 1.00 97.12 129 VAL A CA 1
ATOM 974 C C . VAL A 1 129 ? -2.694 7.350 3.041 1.00 97.12 129 VAL A C 1
ATOM 976 O O . VAL A 1 129 ? -1.599 7.774 3.403 1.00 97.12 129 VAL A O 1
ATOM 979 N N . GLY A 1 130 ? -3.835 7.734 3.598 1.00 96.94 130 GLY A N 1
ATOM 980 C CA . GLY A 1 130 ? -3.908 8.549 4.805 1.00 96.94 130 GLY A CA 1
ATOM 981 C C . GLY A 1 130 ? -3.911 7.682 6.058 1.00 96.94 130 GLY A C 1
ATOM 982 O O . GLY A 1 130 ? -4.598 6.665 6.108 1.00 96.94 130 GLY A O 1
ATOM 983 N N . THR A 1 131 ? -3.174 8.095 7.077 1.00 97.12 131 THR A N 1
ATOM 984 C CA . THR A 1 131 ? -3.225 7.565 8.442 1.00 97.12 131 THR A CA 1
ATOM 985 C C . THR A 1 131 ? -3.376 8.730 9.426 1.00 97.12 131 THR A C 1
ATOM 987 O O . THR A 1 131 ? -3.239 9.892 9.030 1.00 97.12 131 THR A O 1
ATOM 990 N N . PRO A 1 132 ? -3.624 8.471 10.724 1.00 94.81 132 PRO A N 1
ATOM 991 C CA . PRO A 1 132 ? -3.664 9.544 11.715 1.00 94.81 132 PRO A CA 1
ATOM 992 C C . PRO A 1 132 ? -2.374 10.378 11.778 1.00 94.81 132 PRO A C 1
ATOM 994 O O . PRO A 1 132 ? -2.434 11.578 12.036 1.00 94.81 132 PRO A O 1
ATOM 997 N N . ALA A 1 133 ? -1.204 9.771 11.549 1.00 94.69 133 ALA A N 1
ATOM 998 C CA . ALA A 1 133 ? 0.087 10.451 11.689 1.00 94.69 133 ALA A CA 1
ATOM 999 C C . ALA A 1 133 ? 0.656 10.996 10.365 1.00 94.69 133 ALA A C 1
ATOM 1001 O O . ALA A 1 133 ? 1.452 11.939 10.393 1.00 94.69 133 ALA A O 1
ATOM 1002 N N . SER A 1 134 ? 0.292 10.423 9.213 1.00 94.31 134 SER A N 1
ATOM 1003 C CA . SER A 1 134 ? 0.861 10.830 7.926 1.00 94.31 134 SER A CA 1
ATOM 1004 C C . SER A 1 134 ? -0.025 10.540 6.716 1.00 94.31 134 SER A C 1
ATOM 1006 O O . SER A 1 134 ? -0.953 9.737 6.754 1.00 94.31 134 SER A O 1
ATOM 1008 N N . VAL A 1 135 ? 0.311 11.171 5.592 1.00 95.25 135 VAL A N 1
ATOM 1009 C CA . VAL A 1 135 ? -0.216 10.864 4.263 1.00 95.25 135 VAL A CA 1
ATOM 1010 C C . VAL A 1 135 ? 0.925 10.359 3.388 1.00 95.25 135 VAL A C 1
ATOM 1012 O O . VAL A 1 135 ? 1.954 11.015 3.237 1.00 95.25 135 VAL A O 1
ATOM 1015 N N . CYS A 1 136 ? 0.746 9.184 2.793 1.00 91.44 136 CYS A N 1
ATOM 1016 C CA . CYS A 1 136 ? 1.703 8.572 1.879 1.00 91.44 136 CYS A CA 1
ATOM 1017 C C . CYS A 1 136 ? 1.206 8.715 0.441 1.00 91.44 136 CYS A C 1
ATOM 1019 O O . CYS A 1 136 ? 0.194 8.114 0.087 1.00 91.44 136 CYS A O 1
ATOM 1021 N N . ALA A 1 137 ? 1.925 9.450 -0.403 1.00 88.44 137 ALA A N 1
ATOM 1022 C CA . ALA A 1 137 ? 1.663 9.538 -1.835 1.00 88.44 137 ALA A CA 1
ATOM 1023 C C . ALA A 1 137 ? 2.649 8.659 -2.614 1.00 88.44 137 ALA A C 1
ATOM 1025 O O . ALA A 1 137 ? 3.866 8.735 -2.423 1.00 88.44 137 ALA A O 1
ATOM 1026 N N . VAL A 1 138 ? 2.132 7.814 -3.506 1.00 87.12 138 VAL A N 1
ATOM 1027 C CA . VAL A 1 138 ? 2.937 6.812 -4.219 1.00 87.12 138 VAL A CA 1
ATOM 1028 C C . VAL A 1 138 ? 2.647 6.788 -5.711 1.00 87.12 138 VAL A C 1
ATOM 1030 O O . VAL A 1 138 ? 1.559 7.135 -6.167 1.00 87.12 138 VAL A O 1
ATOM 1033 N N . ARG A 1 139 ? 3.636 6.334 -6.487 1.00 76.31 139 ARG A N 1
ATOM 1034 C CA . ARG A 1 139 ? 3.504 6.136 -7.932 1.00 76.31 139 ARG A CA 1
ATOM 1035 C C . ARG A 1 139 ? 4.320 4.926 -8.378 1.00 76.31 139 ARG A C 1
ATOM 1037 O O . ARG A 1 139 ? 5.533 5.019 -8.540 1.00 76.31 139 ARG A O 1
ATOM 1044 N N . GLY A 1 140 ? 3.647 3.807 -8.652 1.00 77.12 140 GLY A N 1
ATOM 1045 C CA . GLY A 1 140 ? 4.321 2.589 -9.117 1.00 77.12 140 GLY A CA 1
ATOM 1046 C C . GLY A 1 140 ? 5.212 1.947 -8.046 1.00 77.12 140 GLY A C 1
ATOM 1047 O O . GLY A 1 140 ? 6.362 1.598 -8.331 1.00 77.12 140 GLY A O 1
ATOM 1048 N N . THR A 1 141 ? 4.704 1.834 -6.818 1.00 82.25 141 THR A N 1
ATOM 1049 C CA . THR A 1 141 ? 5.497 1.523 -5.620 1.00 82.25 141 THR A CA 1
ATOM 1050 C C . THR A 1 141 ? 4.995 0.251 -4.936 1.00 82.25 141 THR A C 1
ATOM 1052 O O . THR A 1 141 ? 3.793 -0.006 -4.882 1.00 82.25 141 THR A O 1
ATOM 1055 N N . SER A 1 142 ? 5.922 -0.540 -4.391 1.00 88.56 142 SER A N 1
ATOM 1056 C CA . SER A 1 142 ? 5.624 -1.630 -3.455 1.00 88.56 142 SER A CA 1
ATOM 1057 C C . SER A 1 142 ? 6.062 -1.207 -2.061 1.00 88.56 142 SER A C 1
ATOM 1059 O O . SER A 1 142 ? 7.241 -0.904 -1.861 1.00 88.56 142 SER A O 1
ATOM 1061 N N . PHE A 1 143 ? 5.121 -1.143 -1.125 1.00 94.50 143 PHE A N 1
ATOM 1062 C CA . PHE A 1 143 ? 5.349 -0.604 0.212 1.00 94.50 143 PHE A CA 1
ATOM 1063 C C . PHE A 1 143 ? 4.418 -1.240 1.248 1.00 94.50 143 PHE A C 1
ATOM 1065 O O . PHE A 1 143 ? 3.413 -1.873 0.915 1.00 94.50 143 PHE A O 1
ATOM 1072 N N . LYS A 1 144 ? 4.767 -1.072 2.521 1.00 97.50 144 LYS A N 1
ATOM 1073 C CA . LYS A 1 144 ? 3.957 -1.464 3.675 1.00 97.50 144 LYS A CA 1
ATOM 1074 C C . LYS A 1 144 ? 3.695 -0.241 4.539 1.00 97.50 144 LYS A C 1
ATOM 1076 O O . LYS A 1 144 ? 4.610 0.544 4.770 1.00 97.50 144 LYS A O 1
ATOM 1081 N N . VAL A 1 145 ? 2.468 -0.118 5.026 1.00 98.00 145 VAL A N 1
ATOM 1082 C CA . VAL A 1 145 ? 2.047 0.880 6.010 1.00 98.00 145 VAL A CA 1
ATOM 1083 C C . VAL A 1 145 ? 1.510 0.143 7.224 1.00 98.00 145 VAL A C 1
ATOM 1085 O O . VAL A 1 145 ? 0.661 -0.739 7.099 1.00 98.00 145 VAL A O 1
ATOM 1088 N N . LYS A 1 146 ? 2.007 0.499 8.401 1.00 97.94 146 LYS A N 1
ATOM 1089 C CA . LYS A 1 146 ? 1.494 0.034 9.684 1.00 97.94 146 LYS A CA 1
ATOM 1090 C C . LYS A 1 146 ? 1.027 1.245 10.476 1.00 97.94 146 LYS A C 1
ATOM 1092 O O . LYS A 1 146 ? 1.847 2.058 10.895 1.00 97.94 146 LYS A O 1
ATOM 1097 N N . ALA A 1 147 ? -0.283 1.360 10.649 1.00 97.12 147 ALA A N 1
ATOM 1098 C CA . ALA A 1 147 ? -0.922 2.476 11.327 1.00 97.12 147 ALA A CA 1
ATOM 1099 C C . ALA A 1 147 ? -1.285 2.092 12.766 1.00 97.12 147 ALA A C 1
ATOM 1101 O O . ALA A 1 147 ? -1.865 1.032 13.022 1.00 97.12 147 ALA A O 1
ATOM 1102 N N . LYS A 1 148 ? -0.955 2.978 13.698 1.00 94.88 148 LYS A N 1
ATOM 1103 C CA . LYS A 1 148 ? -1.438 2.999 15.080 1.00 94.88 148 LYS A CA 1
ATOM 1104 C C . LYS A 1 148 ? -2.070 4.368 15.344 1.00 94.88 148 LYS A C 1
ATOM 1106 O O . LYS A 1 148 ? -1.950 5.270 14.521 1.00 94.88 148 LYS A O 1
ATOM 1111 N N . GLU A 1 149 ? -2.672 4.547 16.517 1.00 90.50 149 GLU A N 1
ATOM 1112 C CA . GLU A 1 149 ? -3.373 5.789 16.880 1.00 90.50 149 GLU A CA 1
ATOM 1113 C C . GLU A 1 149 ? -2.533 7.062 16.689 1.00 90.50 149 GLU A C 1
ATOM 1115 O O . GLU A 1 149 ? -3.038 8.050 16.167 1.00 90.50 149 GLU A O 1
ATOM 1120 N N . LYS A 1 150 ? -1.252 7.030 17.076 1.00 92.44 150 LYS A N 1
ATOM 1121 C CA . LYS A 1 150 ? -0.353 8.202 17.042 1.00 92.44 150 LYS A CA 1
ATOM 1122 C C . LYS A 1 150 ? 0.881 8.030 16.165 1.00 92.44 150 LYS A C 1
ATOM 1124 O O . LYS A 1 150 ? 1.657 8.967 15.989 1.00 92.44 150 LYS A O 1
ATOM 1129 N N . GLU A 1 151 ? 1.083 6.826 15.643 1.00 95.50 151 GLU A N 1
ATOM 1130 C CA . GLU A 1 151 ? 2.296 6.444 14.930 1.00 95.50 151 GLU A CA 1
ATOM 1131 C C . GLU A 1 151 ? 1.952 5.777 13.608 1.00 95.50 151 GLU A C 1
ATOM 1133 O O . GLU A 1 151 ? 0.970 5.047 13.480 1.00 95.50 151 GLU A O 1
ATOM 1138 N N . THR A 1 152 ? 2.799 5.978 12.613 1.00 97.31 152 THR A N 1
ATOM 1139 C CA . THR A 1 152 ? 2.722 5.275 11.342 1.00 97.31 152 THR A CA 1
ATOM 1140 C C . THR A 1 152 ? 4.116 4.871 10.905 1.00 97.31 152 THR A C 1
ATOM 1142 O O . THR A 1 152 ? 4.997 5.707 10.729 1.00 97.31 152 THR A O 1
ATOM 1145 N N . GLU A 1 153 ? 4.317 3.570 10.736 1.00 97.50 153 GLU A N 1
ATOM 1146 C CA . GLU A 1 153 ? 5.545 3.005 10.190 1.00 97.50 153 GLU A CA 1
ATOM 1147 C C . GLU A 1 153 ? 5.340 2.697 8.706 1.00 97.50 153 GLU A C 1
ATOM 1149 O O . GLU A 1 153 ? 4.365 2.043 8.323 1.00 97.50 153 GLU A O 1
ATOM 1154 N N . ILE A 1 154 ? 6.253 3.180 7.865 1.00 97.69 154 ILE A N 1
ATOM 1155 C CA . ILE A 1 154 ? 6.195 3.014 6.410 1.00 97.69 154 ILE A CA 1
ATOM 1156 C C . ILE A 1 154 ? 7.496 2.378 5.942 1.00 97.69 154 ILE A C 1
ATOM 1158 O O . ILE A 1 154 ? 8.580 2.858 6.265 1.00 97.69 154 ILE A O 1
ATOM 1162 N N . GLU A 1 155 ? 7.389 1.322 5.142 1.00 97.12 155 GLU A N 1
ATOM 1163 C CA . GLU A 1 155 ? 8.522 0.628 4.528 1.00 97.12 155 GLU A CA 1
ATOM 1164 C C . GLU A 1 155 ? 8.365 0.620 3.007 1.00 97.12 155 GLU A C 1
ATOM 1166 O O . GLU A 1 155 ? 7.345 0.165 2.489 1.00 97.12 155 GLU A O 1
ATOM 1171 N N . CYS A 1 156 ? 9.379 1.080 2.275 1.00 89.69 156 CYS A N 1
ATOM 1172 C CA . CYS A 1 156 ? 9.394 1.083 0.815 1.00 89.69 156 CYS A CA 1
ATOM 1173 C C . CYS A 1 156 ? 10.260 -0.068 0.284 1.00 89.69 156 CYS A C 1
ATOM 1175 O O . CYS A 1 156 ? 11.470 -0.109 0.499 1.00 89.69 156 CYS A O 1
ATOM 1177 N N . TYR A 1 157 ? 9.667 -0.999 -0.464 1.00 84.00 157 TYR A N 1
ATOM 1178 C CA . TYR A 1 157 ? 10.364 -2.162 -1.032 1.00 84.00 157 TYR A CA 1
ATOM 1179 C C . TYR A 1 157 ? 10.785 -1.956 -2.489 1.00 84.00 157 TYR A C 1
ATOM 1181 O O . TYR A 1 157 ? 11.774 -2.528 -2.945 1.00 84.00 157 TYR A O 1
ATOM 1189 N N . ARG A 1 158 ? 10.047 -1.143 -3.253 1.00 81.12 158 ARG A N 1
ATOM 1190 C CA . ARG A 1 158 ? 10.363 -0.789 -4.647 1.00 81.12 158 ARG A CA 1
ATOM 1191 C C . ARG A 1 158 ? 9.686 0.522 -5.018 1.00 81.12 158 ARG A C 1
ATOM 1193 O O . ARG A 1 158 ? 8.516 0.678 -4.712 1.00 81.12 158 ARG A O 1
ATOM 1200 N N . GLY A 1 159 ? 10.374 1.370 -5.784 1.00 81.06 159 GLY A N 1
ATOM 1201 C CA . GLY A 1 159 ? 9.855 2.672 -6.207 1.00 81.06 159 GLY A CA 1
ATOM 1202 C C . GLY A 1 159 ? 10.203 3.744 -5.181 1.00 81.06 159 GLY A C 1
ATOM 1203 O O . GLY A 1 159 ? 11.276 3.680 -4.576 1.00 81.06 159 GLY A O 1
ATOM 1204 N N . SER A 1 160 ? 9.296 4.697 -4.996 1.00 81.44 160 SER A N 1
ATOM 1205 C CA . SER A 1 160 ? 9.407 5.736 -3.975 1.00 81.44 160 SER A CA 1
ATOM 1206 C C . SER A 1 160 ? 8.057 6.042 -3.324 1.00 81.44 160 SER A C 1
ATOM 1208 O O . SER A 1 160 ? 6.998 5.833 -3.923 1.00 81.44 160 SER A O 1
ATOM 1210 N N . VAL A 1 161 ? 8.097 6.518 -2.082 1.00 86.75 161 VAL A N 1
ATOM 1211 C CA . VAL A 1 161 ? 6.931 6.993 -1.322 1.00 86.75 161 VAL A CA 1
ATOM 1212 C C . VAL A 1 161 ? 7.232 8.417 -0.874 1.00 86.75 161 VAL A C 1
ATOM 1214 O O . VAL A 1 161 ? 8.251 8.624 -0.220 1.00 86.75 161 VAL A O 1
ATOM 1217 N N . ASN A 1 162 ? 6.382 9.386 -1.210 1.00 89.06 162 ASN A N 1
ATOM 1218 C CA . ASN A 1 162 ? 6.410 10.684 -0.539 1.00 89.06 162 ASN A CA 1
ATOM 1219 C C . ASN A 1 162 ? 5.566 10.584 0.735 1.00 89.06 162 ASN A C 1
ATOM 1221 O O . ASN A 1 162 ? 4.417 10.148 0.672 1.00 89.06 162 ASN A O 1
ATOM 1225 N N . VAL A 1 163 ? 6.141 10.935 1.876 1.00 91.06 163 VAL A N 1
ATOM 1226 C CA . VAL A 1 163 ? 5.509 10.859 3.191 1.00 91.06 163 VAL A CA 1
ATOM 1227 C C . VAL A 1 163 ? 5.376 12.270 3.726 1.00 91.06 163 VAL A C 1
ATOM 1229 O O . VAL A 1 163 ? 6.377 12.952 3.912 1.00 91.06 163 VAL A O 1
ATOM 1232 N N . ILE A 1 164 ? 4.142 12.673 3.992 1.00 89.19 164 ILE A N 1
ATOM 1233 C CA . ILE A 1 164 ? 3.779 13.991 4.502 1.00 89.19 164 ILE A CA 1
ATOM 1234 C C . ILE A 1 164 ? 3.266 13.796 5.925 1.00 89.19 164 ILE A C 1
ATOM 1236 O O . ILE A 1 164 ? 2.329 13.024 6.135 1.00 89.19 164 ILE A O 1
ATOM 1240 N N . LYS A 1 165 ? 3.864 14.450 6.920 1.00 91.00 165 LYS A N 1
ATOM 1241 C CA . LYS A 1 165 ? 3.351 14.415 8.295 1.00 91.00 165 LYS A CA 1
ATOM 1242 C C . LYS A 1 165 ? 2.047 15.215 8.366 1.00 91.00 165 LYS A C 1
ATOM 1244 O O . LYS A 1 165 ? 2.018 16.373 7.960 1.00 91.00 165 LYS A O 1
ATOM 1249 N N . SER A 1 166 ? 0.982 14.623 8.910 1.00 89.44 166 SER A N 1
ATOM 1250 C CA . SER A 1 166 ? -0.363 15.224 8.864 1.00 89.44 166 SER A CA 1
ATOM 1251 C C . SER A 1 166 ? -0.472 16.546 9.636 1.00 89.44 166 SER A C 1
ATOM 1253 O O . SER A 1 166 ? -1.232 17.421 9.241 1.00 89.44 166 SER A O 1
ATOM 1255 N N . GLU A 1 167 ? 0.282 16.698 10.726 1.00 88.38 167 GLU A N 1
ATOM 1256 C CA . GLU A 1 167 ? 0.194 17.863 11.620 1.00 88.38 167 GLU A CA 1
ATOM 1257 C C . GLU A 1 167 ? 1.050 19.051 11.162 1.00 88.38 167 GLU A C 1
ATOM 1259 O O . GLU A 1 167 ? 0.602 20.192 11.207 1.00 88.38 167 GLU A O 1
ATOM 1264 N N . THR A 1 168 ? 2.283 18.792 10.717 1.00 87.44 168 THR A N 1
ATOM 1265 C CA . THR A 1 168 ? 3.256 19.844 10.373 1.00 87.44 168 THR A CA 1
ATOM 1266 C C . THR A 1 168 ? 3.390 20.080 8.872 1.00 87.44 168 THR A C 1
ATOM 1268 O O . THR A 1 168 ? 4.012 21.060 8.473 1.00 87.44 168 THR A O 1
ATOM 1271 N N . LEU A 1 169 ? 2.834 19.188 8.041 1.00 87.25 169 LEU A N 1
ATOM 1272 C CA . LEU A 1 169 ? 3.015 19.152 6.584 1.00 87.25 169 LEU A CA 1
ATOM 1273 C C . LEU A 1 169 ? 4.480 18.996 6.140 1.00 87.25 169 LEU A C 1
ATOM 1275 O O . LEU A 1 169 ? 4.804 19.214 4.976 1.00 87.25 169 LEU A O 1
ATOM 1279 N N . GLU A 1 170 ? 5.373 18.593 7.049 1.00 81.50 170 GLU A N 1
ATOM 1280 C CA . GLU A 1 170 ? 6.745 18.229 6.701 1.00 81.50 170 GLU A CA 1
ATOM 1281 C C . GLU A 1 170 ? 6.741 17.009 5.777 1.00 81.50 170 GLU A C 1
ATOM 1283 O O . GLU A 1 170 ? 6.046 16.024 6.040 1.00 81.50 170 GLU A O 1
ATOM 1288 N N . GLU A 1 171 ? 7.544 17.061 4.716 1.00 86.38 171 GLU A N 1
ATOM 1289 C CA . GLU A 1 171 ? 7.612 16.000 3.715 1.00 86.38 171 GLU A CA 1
ATOM 1290 C C . GLU A 1 171 ? 8.978 15.316 3.692 1.00 86.38 171 GLU A C 1
ATOM 1292 O O . GLU A 1 171 ? 10.029 15.934 3.881 1.00 86.38 171 GLU A O 1
ATOM 1297 N N . THR A 1 172 ? 8.980 14.019 3.400 1.00 84.81 172 THR A N 1
ATOM 1298 C CA . THR A 1 172 ? 10.199 13.264 3.128 1.00 84.81 172 THR A CA 1
ATOM 1299 C C . THR A 1 172 ? 9.948 12.147 2.128 1.00 84.81 172 THR A C 1
ATOM 1301 O O . THR A 1 172 ? 8.873 11.551 2.081 1.00 84.81 172 THR A O 1
ATOM 1304 N N . MET A 1 173 ? 10.959 11.832 1.322 1.00 85.50 173 MET A N 1
ATOM 1305 C CA . MET A 1 173 ? 10.862 10.783 0.316 1.00 85.50 173 MET A CA 1
ATOM 1306 C C . MET A 1 173 ? 11.592 9.523 0.767 1.00 85.50 173 MET A C 1
ATOM 1308 O O . MET A 1 173 ? 12.789 9.545 1.047 1.00 85.50 173 MET A O 1
ATOM 1312 N N . LEU A 1 174 ? 10.879 8.400 0.755 1.00 82.00 174 LEU A N 1
ATOM 1313 C CA . LEU A 1 174 ? 11.449 7.076 0.962 1.00 82.00 174 LEU A CA 1
ATOM 1314 C C . LEU A 1 174 ? 11.779 6.451 -0.387 1.00 82.00 174 LEU A C 1
ATOM 1316 O O . LEU A 1 174 ? 10.914 6.286 -1.247 1.00 82.00 174 LEU A O 1
ATOM 1320 N N . SER A 1 175 ? 13.031 6.045 -0.537 1.00 84.62 175 SER A N 1
ATOM 1321 C CA . SER A 1 175 ? 13.526 5.239 -1.647 1.00 84.62 175 SER A CA 1
ATOM 1322 C C . SER A 1 175 ? 13.458 3.746 -1.326 1.00 84.62 175 SER A C 1
ATOM 1324 O O . SER A 1 175 ? 13.109 3.3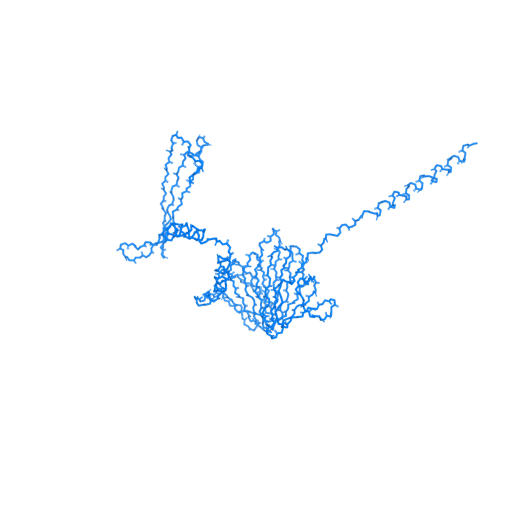21 -0.224 1.00 84.62 175 SER A O 1
ATOM 1326 N N . ARG A 1 176 ? 13.813 2.922 -2.312 1.00 85.19 176 ARG A N 1
ATOM 1327 C CA . ARG A 1 176 ? 13.886 1.468 -2.167 1.00 85.19 176 ARG A CA 1
ATOM 1328 C C . ARG A 1 176 ? 14.694 1.061 -0.923 1.00 85.19 176 ARG A C 1
ATOM 1330 O O . ARG A 1 176 ? 15.834 1.484 -0.752 1.00 85.19 176 ARG A O 1
ATOM 1337 N N . TRP A 1 177 ? 14.134 0.137 -0.146 1.00 88.12 177 TRP A N 1
ATOM 1338 C CA . TRP A 1 177 ? 14.703 -0.429 1.078 1.00 88.12 177 TRP A CA 1
ATOM 1339 C C . TRP A 1 177 ? 14.900 0.568 2.217 1.00 88.12 177 TRP A C 1
ATOM 1341 O O . TRP A 1 177 ? 15.710 0.311 3.111 1.00 88.12 177 TRP A O 1
ATOM 1351 N N . GLN A 1 178 ? 14.164 1.676 2.197 1.00 89.81 178 GLN A N 1
ATOM 1352 C CA . GLN A 1 178 ? 14.094 2.603 3.314 1.00 89.81 178 GLN A CA 1
ATOM 1353 C C . GLN A 1 178 ? 12.799 2.431 4.097 1.00 89.81 178 GLN A C 1
ATOM 1355 O O . GLN A 1 178 ? 11.774 1.996 3.564 1.00 89.81 178 GLN A O 1
ATOM 1360 N N . LYS A 1 179 ? 12.863 2.809 5.367 1.00 96.44 179 LYS A N 1
ATOM 1361 C CA . LYS A 1 179 ? 11.731 2.865 6.277 1.00 96.44 179 LYS A CA 1
ATOM 1362 C C . LYS A 1 179 ? 11.754 4.143 7.103 1.00 96.44 179 LYS A C 1
ATOM 1364 O O . LYS A 1 179 ? 12.811 4.748 7.291 1.00 96.44 179 LYS A O 1
ATOM 1369 N N . ILE A 1 180 ? 10.592 4.534 7.602 1.00 96.31 180 ILE A N 1
ATOM 1370 C CA . ILE A 1 180 ? 10.440 5.654 8.526 1.00 96.31 180 ILE A CA 1
ATOM 1371 C C . ILE A 1 180 ? 9.350 5.342 9.548 1.00 96.31 180 ILE A C 1
ATOM 1373 O O . ILE A 1 180 ? 8.358 4.687 9.225 1.00 96.31 180 ILE A O 1
ATOM 1377 N N . LEU A 1 181 ? 9.535 5.844 10.766 1.00 97.00 181 LEU A N 1
ATOM 1378 C CA . LEU A 1 181 ? 8.489 5.947 11.772 1.00 97.00 181 LEU A CA 1
ATOM 1379 C C . LEU A 1 181 ? 8.080 7.417 11.873 1.00 97.00 181 LEU A C 1
ATOM 1381 O O . LEU A 1 181 ? 8.909 8.274 12.185 1.00 97.00 181 LEU A O 1
ATOM 1385 N N . VAL A 1 182 ? 6.812 7.699 11.594 1.00 96.25 182 VAL A N 1
ATOM 1386 C CA . VAL A 1 182 ? 6.204 9.016 11.779 1.00 96.25 182 VAL A CA 1
ATOM 1387 C C . VAL A 1 182 ? 5.368 8.972 13.047 1.00 96.25 182 VAL A C 1
ATOM 1389 O O . VAL A 1 182 ? 4.495 8.120 13.175 1.00 96.25 182 VAL A O 1
ATOM 1392 N N . SER A 1 183 ? 5.629 9.886 13.974 1.00 94.94 183 SER A N 1
ATOM 1393 C CA . SER A 1 183 ? 4.827 10.086 15.181 1.00 94.94 183 SER A CA 1
ATOM 1394 C C . SER A 1 183 ? 4.203 11.478 15.136 1.00 94.94 183 SER A C 1
ATOM 1396 O O . SER A 1 183 ? 4.816 12.413 14.618 1.00 94.94 183 SER A O 1
ATOM 1398 N N . GLN A 1 184 ? 2.993 11.631 15.671 1.00 91.81 184 GLN A N 1
ATOM 1399 C CA . GLN A 1 184 ? 2.387 12.954 15.865 1.00 91.81 184 GLN A CA 1
ATOM 1400 C C . GLN A 1 184 ? 3.229 13.797 16.839 1.00 91.81 184 GLN A C 1
ATOM 1402 O O . GLN A 1 184 ? 3.544 14.948 16.566 1.00 91.81 184 GLN A O 1
ATOM 1407 N N . GLU A 1 185 ? 3.742 13.181 17.903 1.00 91.00 185 GLU A N 1
ATOM 1408 C CA . GLU A 1 185 ? 4.406 13.885 19.008 1.00 91.00 185 GLU A CA 1
ATOM 1409 C C . GLU A 1 185 ? 5.869 14.262 18.718 1.00 91.00 185 GLU A C 1
ATOM 1411 O O . GLU A 1 185 ? 6.424 15.147 19.367 1.00 91.00 185 GLU A O 1
ATOM 1416 N N . GLN A 1 186 ? 6.514 13.601 17.750 1.00 89.81 186 GLN A N 1
ATOM 1417 C CA . GLN A 1 186 ? 7.924 13.828 17.417 1.00 89.81 186 GLN A CA 1
ATOM 1418 C C . GLN A 1 186 ? 8.083 14.479 16.036 1.00 89.81 186 GLN A C 1
ATOM 1420 O O . GLN A 1 186 ? 7.282 14.202 15.139 1.00 89.81 186 GLN A O 1
ATOM 1425 N N . PRO A 1 187 ? 9.111 15.322 15.819 1.00 89.00 187 PRO A N 1
ATOM 1426 C CA . PRO A 1 187 ? 9.439 15.843 14.492 1.00 89.00 187 PRO A CA 1
ATOM 1427 C C . PRO A 1 187 ? 9.673 14.726 13.472 1.00 89.00 187 PRO A C 1
ATOM 1429 O O . PRO A 1 187 ? 10.040 13.604 13.839 1.00 89.00 187 PRO A O 1
ATOM 1432 N N . LEU A 1 188 ? 9.494 15.030 12.185 1.00 87.00 188 LEU A N 1
ATOM 1433 C CA . LEU A 1 188 ? 9.730 14.045 11.139 1.00 87.00 188 LEU A CA 1
ATOM 1434 C C . LEU A 1 188 ? 11.210 13.625 11.124 1.00 87.00 188 LEU A C 1
ATOM 1436 O O . LEU A 1 188 ? 12.120 14.438 10.950 1.00 87.00 188 LEU A O 1
ATOM 1440 N N . SER A 1 189 ? 11.460 12.333 11.330 1.00 89.00 189 SER A N 1
ATOM 1441 C CA . SER A 1 189 ? 12.812 11.771 11.314 1.00 89.00 189 SER A CA 1
ATOM 1442 C C . SER A 1 189 ? 13.331 11.578 9.882 1.00 89.00 189 SER A C 1
ATOM 1444 O O . SER A 1 189 ? 12.579 11.603 8.908 1.00 89.00 189 SER A O 1
ATOM 1446 N N . LYS A 1 190 ? 14.645 11.374 9.724 1.00 89.06 190 LYS A N 1
ATOM 1447 C CA . LYS A 1 190 ? 15.213 11.002 8.419 1.00 89.06 190 LYS A CA 1
ATOM 1448 C C . LYS A 1 190 ? 14.934 9.520 8.121 1.00 89.06 190 LYS A C 1
ATOM 1450 O O . LYS A 1 190 ? 15.066 8.701 9.032 1.00 89.06 190 LYS A O 1
ATOM 1455 N N . PRO A 1 191 ? 14.639 9.144 6.862 1.00 89.56 191 PRO A N 1
ATOM 1456 C CA . PRO A 1 191 ? 14.478 7.744 6.481 1.00 89.56 191 PRO A CA 1
ATOM 1457 C C . PRO A 1 191 ? 15.726 6.904 6.782 1.00 89.56 191 PRO A C 1
ATOM 1459 O O . PRO A 1 191 ? 16.852 7.311 6.487 1.00 89.56 191 PRO A O 1
ATOM 1462 N N . ALA A 1 192 ? 15.522 5.702 7.320 1.00 92.06 192 ALA A N 1
ATOM 1463 C CA . ALA A 1 192 ? 16.579 4.746 7.637 1.00 92.06 192 ALA A CA 1
ATOM 1464 C C . ALA A 1 192 ? 16.593 3.581 6.639 1.00 92.06 192 ALA A C 1
ATOM 1466 O O . ALA A 1 192 ? 15.554 3.188 6.111 1.00 92.06 192 ALA A O 1
ATOM 1467 N N . MET A 1 193 ? 17.764 2.990 6.395 1.00 91.56 193 MET A N 1
ATOM 1468 C CA . MET A 1 193 ? 17.868 1.764 5.599 1.00 91.56 193 MET A CA 1
ATOM 1469 C C . MET A 1 193 ? 17.366 0.560 6.398 1.00 91.56 193 MET A C 1
ATOM 1471 O O . MET A 1 193 ? 17.706 0.397 7.567 1.00 91.56 193 MET A O 1
ATOM 1475 N N . MET A 1 194 ? 16.609 -0.317 5.743 1.00 88.31 194 MET A N 1
ATOM 1476 C CA . MET A 1 194 ? 16.232 -1.612 6.311 1.00 88.31 194 MET A CA 1
ATOM 1477 C C . MET A 1 194 ? 17.464 -2.510 6.486 1.00 88.31 194 MET A C 1
ATOM 1479 O O . MET A 1 194 ? 18.385 -2.486 5.654 1.00 88.31 194 MET A O 1
ATOM 1483 N N . SER A 1 195 ? 17.456 -3.339 7.529 1.00 89.31 195 SER A N 1
ATOM 1484 C CA . SER A 1 195 ? 18.510 -4.317 7.804 1.00 89.31 195 SER A CA 1
ATOM 1485 C C . SER A 1 195 ? 18.501 -5.459 6.776 1.00 89.31 195 SER A C 1
ATOM 1487 O O . SER A 1 195 ? 17.566 -5.615 5.984 1.00 89.31 195 SER A O 1
ATOM 1489 N N . LYS A 1 196 ? 19.559 -6.279 6.744 1.00 82.50 196 LYS A N 1
ATOM 1490 C CA . LYS A 1 196 ? 19.616 -7.443 5.839 1.00 82.50 196 LYS A CA 1
ATOM 1491 C C . LYS A 1 196 ? 18.566 -8.494 6.207 1.00 82.50 196 LYS A C 1
ATOM 1493 O O . LYS A 1 196 ? 17.965 -9.102 5.321 1.00 82.50 196 LYS A O 1
ATOM 1498 N N . GLU A 1 197 ? 18.330 -8.678 7.498 1.00 83.94 197 GLU A N 1
ATOM 1499 C CA . GLU A 1 197 ? 17.366 -9.616 8.068 1.00 83.94 197 GLU A CA 1
ATOM 1500 C C . GLU A 1 197 ? 15.943 -9.212 7.667 1.00 83.94 197 GLU A C 1
ATOM 1502 O O . GLU A 1 197 ? 15.201 -10.027 7.120 1.00 83.94 197 GLU A O 1
ATOM 1507 N N . GLU A 1 198 ? 15.596 -7.930 7.814 1.00 85.94 198 GLU A N 1
ATOM 1508 C CA . GLU A 1 198 ? 14.293 -7.395 7.405 1.00 85.94 198 GLU A CA 1
ATOM 1509 C C . GLU A 1 198 ? 14.048 -7.580 5.900 1.00 85.94 198 GLU A C 1
ATOM 1511 O O . GLU A 1 198 ? 12.980 -8.035 5.490 1.00 85.94 198 GLU A O 1
ATOM 1516 N N . LYS A 1 199 ? 15.056 -7.305 5.060 1.00 78.25 199 LYS A N 1
ATOM 1517 C CA . LYS A 1 199 ? 14.960 -7.541 3.606 1.00 78.25 199 LYS A CA 1
ATOM 1518 C C . LYS A 1 199 ? 14.743 -9.015 3.281 1.00 78.25 199 LYS A C 1
ATOM 1520 O O . LYS A 1 199 ? 13.951 -9.338 2.399 1.00 78.25 199 LYS A O 1
ATOM 1525 N N . THR A 1 200 ? 15.427 -9.908 3.992 1.00 76.00 200 THR A N 1
ATOM 1526 C CA . THR A 1 200 ? 15.297 -11.357 3.795 1.00 76.00 200 THR A CA 1
ATOM 1527 C C . THR A 1 200 ? 13.886 -11.829 4.139 1.00 76.00 200 THR A C 1
ATOM 1529 O O . THR A 1 200 ? 13.298 -12.585 3.368 1.00 76.00 200 THR A O 1
ATOM 1532 N N . LEU A 1 201 ? 13.301 -11.323 5.229 1.00 81.62 201 LEU A N 1
ATOM 1533 C CA . LEU A 1 201 ? 11.923 -11.628 5.629 1.00 81.62 201 LEU A CA 1
ATOM 1534 C C . LEU A 1 201 ? 10.891 -11.158 4.596 1.00 81.62 201 LEU A C 1
ATOM 1536 O O . LEU A 1 201 ? 9.930 -11.872 4.318 1.00 81.62 201 LEU A O 1
ATOM 1540 N N . VAL A 1 202 ? 11.097 -9.985 3.991 1.00 78.69 202 VAL A N 1
ATOM 1541 C CA . VAL A 1 202 ? 10.218 -9.470 2.927 1.00 78.69 202 VAL A CA 1
ATOM 1542 C C . VAL A 1 202 ? 10.310 -10.327 1.657 1.00 78.69 202 VAL A C 1
ATOM 1544 O O . VAL A 1 202 ? 9.297 -10.568 1.003 1.00 78.69 202 VAL A O 1
ATOM 1547 N N . LEU A 1 203 ? 11.507 -10.809 1.309 1.00 71.25 203 LEU A N 1
ATOM 1548 C CA . LEU A 1 203 ? 11.757 -11.589 0.090 1.00 71.25 203 LEU A CA 1
ATOM 1549 C C . LEU A 1 203 ? 11.413 -13.086 0.226 1.00 71.25 203 LEU A C 1
ATOM 1551 O O . LEU A 1 203 ? 11.156 -13.745 -0.781 1.00 71.25 203 LEU A O 1
ATOM 1555 N N . ALA A 1 204 ? 11.389 -13.632 1.445 1.00 68.69 204 ALA A N 1
ATOM 1556 C CA . ALA A 1 204 ? 11.131 -15.048 1.719 1.00 68.69 204 ALA A CA 1
ATOM 1557 C C . ALA A 1 204 ? 9.796 -15.596 1.155 1.00 68.69 204 ALA A C 1
ATOM 1559 O O . ALA A 1 204 ? 9.833 -16.637 0.487 1.00 68.69 204 ALA A O 1
ATOM 1560 N N . PRO A 1 205 ? 8.630 -14.942 1.347 1.00 58.59 205 PRO A N 1
ATOM 1561 C CA . PRO A 1 205 ? 7.370 -15.435 0.787 1.00 58.59 205 PRO A CA 1
ATOM 1562 C C . PRO A 1 205 ? 7.356 -15.372 -0.745 1.00 58.59 205 PRO A C 1
ATOM 1564 O O . PRO A 1 205 ? 6.968 -16.349 -1.376 1.00 58.59 205 PRO A O 1
ATOM 1567 N N . ALA A 1 206 ? 7.896 -14.306 -1.350 1.00 50.44 206 ALA A N 1
ATOM 1568 C CA . ALA A 1 206 ? 8.001 -14.188 -2.807 1.00 50.44 206 ALA A CA 1
ATOM 1569 C C . ALA A 1 206 ? 8.870 -15.300 -3.414 1.00 50.44 206 ALA A C 1
ATOM 1571 O O . ALA A 1 206 ? 8.539 -15.858 -4.455 1.00 50.44 206 ALA A O 1
ATOM 1572 N N . LYS A 1 207 ? 9.964 -15.671 -2.738 1.00 44.12 207 LYS A N 1
ATOM 1573 C CA . LYS A 1 207 ? 10.816 -16.789 -3.158 1.00 44.12 207 LYS A CA 1
ATOM 1574 C C . LYS A 1 207 ? 10.088 -18.129 -3.045 1.00 44.12 207 LYS A C 1
ATOM 1576 O O . LYS A 1 207 ? 10.272 -18.988 -3.901 1.00 44.12 207 LYS A O 1
ATOM 1581 N N . THR A 1 208 ? 9.266 -18.304 -2.014 1.00 38.53 208 THR A N 1
ATOM 1582 C CA . THR A 1 208 ? 8.488 -19.533 -1.792 1.00 38.53 208 THR A CA 1
ATOM 1583 C C . THR A 1 208 ? 7.376 -19.693 -2.830 1.00 38.53 208 THR A C 1
ATOM 1585 O O . THR A 1 208 ? 7.249 -20.769 -3.406 1.00 38.53 208 THR A O 1
ATOM 1588 N N . GLU A 1 209 ? 6.635 -18.625 -3.129 1.00 39.81 209 GLU A N 1
ATOM 1589 C CA . GLU A 1 209 ? 5.572 -18.606 -4.146 1.00 39.81 209 GLU A CA 1
ATOM 1590 C C . GLU A 1 209 ? 6.137 -18.796 -5.561 1.00 39.81 209 GLU A C 1
ATOM 1592 O O . GLU A 1 209 ? 5.675 -19.672 -6.288 1.00 39.81 209 GLU A O 1
ATOM 1597 N N . LEU A 1 210 ? 7.220 -18.089 -5.912 1.00 35.94 210 LEU A N 1
ATOM 1598 C CA . LEU A 1 210 ? 7.910 -18.268 -7.195 1.00 35.94 210 LEU A CA 1
ATOM 1599 C C . LEU A 1 210 ? 8.451 -19.700 -7.347 1.00 35.94 210 LEU A C 1
ATOM 1601 O O . LEU A 1 210 ? 8.332 -20.304 -8.407 1.00 35.94 210 LEU A O 1
ATOM 1605 N N . SER A 1 211 ? 8.998 -20.284 -6.274 1.00 35.44 211 SER A N 1
ATOM 1606 C CA . SER A 1 211 ? 9.471 -21.677 -6.288 1.00 35.44 211 SER A CA 1
ATOM 1607 C C . SER A 1 211 ? 8.323 -22.677 -6.453 1.00 35.44 211 SER A C 1
ATOM 1609 O O . SER A 1 211 ? 8.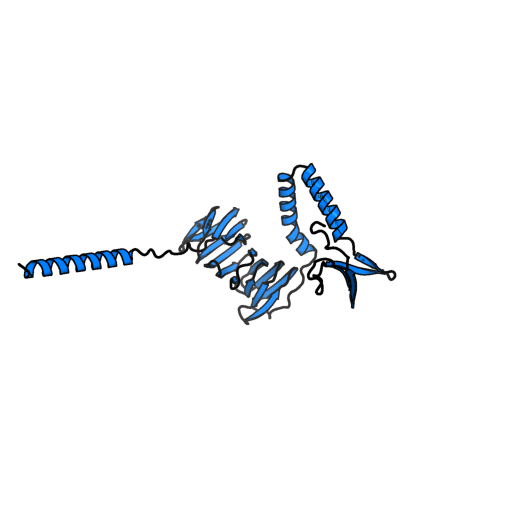506 -23.719 -7.080 1.00 35.44 211 SER A O 1
ATOM 1611 N N . GLN A 1 212 ? 7.141 -22.384 -5.903 1.00 33.06 212 GLN A N 1
ATOM 1612 C CA . GLN A 1 212 ? 5.947 -23.215 -6.064 1.00 33.06 212 GLN A CA 1
ATOM 1613 C C . GLN A 1 212 ? 5.354 -23.102 -7.475 1.00 33.06 212 GLN A C 1
ATOM 1615 O O . GLN A 1 212 ? 4.981 -24.129 -8.034 1.00 33.06 212 GLN A O 1
ATOM 1620 N N . GLU A 1 213 ? 5.338 -21.916 -8.087 1.00 30.39 213 GLU A N 1
ATOM 1621 C CA . GLU A 1 213 ? 4.908 -21.723 -9.481 1.00 30.39 213 GLU A CA 1
ATOM 1622 C C . GLU A 1 213 ? 5.877 -22.370 -10.482 1.00 30.39 213 GLU A C 1
ATOM 1624 O O . GLU A 1 213 ? 5.440 -23.098 -11.372 1.00 30.39 213 GLU A O 1
ATOM 1629 N N . VAL A 1 214 ? 7.195 -22.215 -10.293 1.00 30.75 214 VAL A N 1
ATOM 1630 C CA . VAL A 1 214 ? 8.222 -22.889 -11.115 1.00 30.75 214 VAL A CA 1
ATOM 1631 C C . VAL A 1 214 ? 8.117 -24.414 -10.993 1.00 30.75 214 VAL A C 1
ATOM 1633 O O . VAL A 1 214 ? 8.304 -25.125 -11.979 1.00 30.75 214 VAL A O 1
ATOM 1636 N N . ARG A 1 215 ? 7.744 -24.932 -9.814 1.00 32.97 215 ARG A N 1
ATOM 1637 C CA . ARG A 1 215 ? 7.503 -26.369 -9.591 1.00 32.97 215 ARG A CA 1
ATOM 1638 C C . ARG A 1 215 ? 6.228 -26.886 -10.270 1.00 32.97 215 ARG A C 1
ATOM 1640 O O . ARG A 1 215 ? 6.128 -28.088 -10.494 1.00 32.97 215 ARG A O 1
ATOM 1647 N N . MET A 1 216 ? 5.272 -26.011 -10.588 1.00 35.22 216 MET A N 1
ATOM 1648 C CA . MET A 1 216 ? 3.977 -26.378 -11.181 1.00 35.22 216 MET A CA 1
ATOM 1649 C C . MET A 1 216 ? 3.849 -26.014 -12.674 1.00 35.22 216 MET A C 1
ATOM 1651 O O . MET A 1 216 ? 2.916 -26.487 -13.315 1.00 35.22 216 MET A O 1
ATOM 1655 N N . GLY A 1 217 ? 4.757 -25.204 -13.237 1.00 34.81 217 GLY A N 1
ATOM 1656 C CA . GLY A 1 217 ? 4.593 -24.598 -14.568 1.00 34.81 217 GLY A CA 1
ATOM 1657 C C . GLY A 1 217 ? 5.620 -24.954 -15.650 1.00 34.81 217 GLY A C 1
ATOM 1658 O O . GLY A 1 217 ? 5.439 -24.535 -16.788 1.00 34.81 217 GLY A O 1
ATOM 1659 N N . MET A 1 218 ? 6.686 -25.705 -15.362 1.00 35.22 218 MET A N 1
ATOM 1660 C CA . MET A 1 218 ? 7.695 -26.054 -16.374 1.00 35.22 218 MET A CA 1
ATOM 1661 C C . MET A 1 218 ? 8.131 -27.515 -16.237 1.00 35.22 218 MET A C 1
ATOM 1663 O O . MET A 1 218 ? 8.421 -27.976 -15.133 1.00 35.22 218 MET A O 1
ATOM 1667 N N . SER A 1 219 ? 8.181 -28.258 -17.354 1.00 47.31 219 SER A N 1
ATOM 1668 C CA . SER A 1 219 ? 8.761 -29.604 -17.357 1.00 47.31 219 SER A CA 1
ATOM 1669 C C . SER A 1 219 ? 10.211 -29.533 -16.879 1.00 47.31 219 SER A C 1
ATOM 1671 O O . SER A 1 219 ? 10.893 -28.516 -17.034 1.00 47.31 219 SER A O 1
ATOM 1673 N N . ARG A 1 220 ? 10.689 -30.609 -16.256 1.00 39.62 220 ARG A N 1
ATOM 1674 C CA . ARG A 1 220 ? 12.023 -30.680 -15.649 1.00 39.62 220 ARG A CA 1
ATOM 1675 C C . ARG A 1 220 ? 13.131 -30.295 -16.642 1.00 39.62 220 ARG A C 1
ATOM 1677 O O . ARG A 1 220 ? 14.100 -29.665 -16.224 1.00 39.62 220 ARG A O 1
ATOM 1684 N N . GLU A 1 221 ? 12.947 -30.568 -17.939 1.00 41.62 221 GLU A N 1
ATOM 1685 C CA . GLU A 1 221 ? 13.853 -30.117 -19.003 1.00 41.62 221 GLU A CA 1
ATOM 1686 C C . GLU A 1 221 ? 13.803 -28.599 -19.247 1.00 41.62 221 GLU A C 1
ATOM 1688 O O . GLU A 1 221 ? 14.846 -27.988 -19.456 1.00 41.62 221 GLU A O 1
ATOM 1693 N N . ALA A 1 222 ? 12.630 -27.962 -19.181 1.00 41.50 222 ALA A N 1
ATOM 1694 C CA . ALA A 1 222 ? 12.482 -26.517 -19.374 1.00 41.50 222 ALA A CA 1
ATOM 1695 C C . ALA A 1 222 ? 13.033 -25.712 -18.186 1.00 41.50 222 ALA A C 1
ATOM 1697 O O . ALA A 1 222 ? 13.669 -24.683 -18.394 1.00 41.50 222 ALA A O 1
ATOM 1698 N N . VAL A 1 223 ? 12.880 -26.210 -16.951 1.00 43.25 223 VAL A N 1
ATOM 1699 C CA . VAL A 1 223 ? 13.522 -25.620 -15.759 1.00 43.25 223 VAL A CA 1
ATOM 1700 C C . VAL A 1 223 ? 15.039 -25.768 -15.837 1.00 43.25 223 VAL A C 1
ATOM 1702 O O . VAL A 1 223 ? 15.753 -24.828 -15.514 1.00 43.25 223 VAL A O 1
ATOM 1705 N N . GLN A 1 224 ? 15.552 -26.917 -16.288 1.00 42.19 224 GLN A N 1
ATOM 1706 C CA . GLN A 1 224 ? 16.993 -27.120 -16.460 1.00 42.19 224 GLN A CA 1
ATOM 1707 C C . GLN A 1 224 ? 17.562 -26.287 -17.612 1.00 42.19 224 GLN A C 1
ATOM 1709 O O . GLN A 1 224 ? 18.656 -25.753 -17.469 1.00 42.19 224 GLN A O 1
ATOM 1714 N N . ALA A 1 225 ? 16.826 -26.111 -18.712 1.00 45.19 225 ALA A N 1
ATOM 1715 C CA . ALA A 1 225 ? 17.229 -25.255 -19.825 1.00 45.19 225 ALA A CA 1
ATOM 1716 C C . ALA A 1 225 ? 17.172 -23.763 -19.458 1.00 45.19 225 ALA A C 1
ATOM 1718 O O . ALA A 1 225 ? 18.108 -23.033 -19.774 1.00 45.19 225 ALA A O 1
ATOM 1719 N N . ALA A 1 226 ? 16.134 -23.323 -18.737 1.00 48.84 226 ALA A N 1
ATOM 1720 C CA . ALA A 1 226 ? 15.995 -21.951 -18.256 1.00 48.84 226 ALA A CA 1
ATOM 1721 C C . ALA A 1 226 ? 16.986 -21.637 -17.132 1.00 48.84 226 ALA A C 1
ATOM 1723 O O . ALA A 1 226 ? 17.583 -20.573 -17.162 1.00 48.84 226 ALA A O 1
ATOM 1724 N N . ALA A 1 227 ? 17.242 -22.564 -16.203 1.00 45.03 227 ALA A N 1
ATOM 1725 C CA . ALA A 1 227 ? 18.271 -22.412 -15.176 1.00 45.03 227 ALA A CA 1
ATOM 1726 C C . ALA A 1 227 ? 19.680 -22.496 -15.769 1.00 45.03 227 ALA A C 1
ATOM 1728 O O . ALA A 1 227 ? 20.551 -21.763 -15.331 1.00 45.03 227 ALA A O 1
ATOM 1729 N N . ALA A 1 228 ? 19.928 -23.324 -16.788 1.00 49.03 228 ALA A N 1
ATOM 1730 C CA . ALA A 1 228 ? 21.200 -23.315 -17.506 1.00 49.03 228 ALA A CA 1
ATOM 1731 C C . ALA A 1 228 ? 21.375 -22.022 -18.313 1.00 49.03 228 ALA A C 1
ATOM 1733 O O . ALA A 1 228 ? 22.479 -21.491 -18.364 1.00 49.03 228 ALA A O 1
ATOM 1734 N N . GLN A 1 229 ? 20.306 -21.475 -18.902 1.00 51.50 229 GLN A N 1
ATOM 1735 C CA . GLN A 1 229 ? 20.335 -20.172 -19.565 1.00 51.50 229 GLN A CA 1
ATOM 1736 C C . GLN A 1 229 ? 20.474 -19.019 -18.575 1.00 51.50 229 GLN A C 1
ATOM 1738 O O . GLN A 1 229 ? 21.239 -18.115 -18.870 1.00 51.50 229 GLN A O 1
ATOM 1743 N N . GLU A 1 230 ? 19.816 -19.053 -17.415 1.00 49.97 230 GLU A N 1
ATOM 1744 C CA . GLU A 1 230 ? 19.935 -18.050 -16.353 1.00 49.97 230 GLU A CA 1
ATOM 1745 C C . GLU A 1 230 ? 21.266 -18.148 -15.630 1.00 49.97 230 GLU A C 1
ATOM 1747 O O . GLU A 1 230 ? 21.821 -17.111 -15.334 1.00 49.97 230 GLU A O 1
ATOM 1752 N N . ILE A 1 231 ? 21.821 -19.335 -15.374 1.00 50.75 231 ILE A N 1
ATOM 1753 C CA . ILE A 1 231 ? 23.178 -19.490 -14.832 1.00 50.75 231 ILE A CA 1
ATOM 1754 C C . ILE A 1 231 ? 24.182 -19.012 -15.873 1.00 50.75 231 ILE A C 1
ATOM 1756 O O . ILE A 1 231 ? 25.089 -18.279 -15.523 1.00 50.75 231 ILE A O 1
ATOM 1760 N N . LYS A 1 232 ? 23.980 -19.297 -17.163 1.00 49.03 232 LYS A N 1
ATOM 1761 C CA . LYS A 1 232 ? 24.826 -18.754 -18.232 1.00 49.03 232 LYS A CA 1
ATOM 1762 C C . LYS A 1 232 ? 24.661 -17.234 -18.386 1.00 49.03 232 LYS A C 1
ATOM 1764 O O . LYS A 1 232 ? 25.652 -16.557 -18.628 1.00 49.03 232 LYS A O 1
ATOM 1769 N N . LEU A 1 233 ? 23.458 -16.677 -18.191 1.00 48.12 233 LEU A N 1
ATOM 1770 C CA . LEU A 1 233 ? 23.185 -15.229 -18.189 1.00 48.12 233 LEU A CA 1
ATOM 1771 C C . LEU A 1 233 ? 23.653 -14.545 -16.899 1.00 48.12 233 LEU A C 1
ATOM 1773 O O . LEU A 1 233 ? 24.028 -13.382 -16.936 1.00 48.12 233 LEU A O 1
ATOM 1777 N N . ALA A 1 234 ? 23.621 -15.237 -15.764 1.00 45.59 234 ALA A N 1
ATOM 1778 C CA . ALA A 1 234 ? 23.994 -14.740 -14.448 1.00 45.59 234 ALA A CA 1
ATOM 1779 C C . ALA A 1 234 ? 25.489 -14.914 -14.202 1.00 45.59 234 ALA A C 1
ATOM 1781 O O . ALA A 1 234 ? 26.067 -14.037 -13.599 1.00 45.59 234 ALA A O 1
ATOM 1782 N N . GLU A 1 235 ? 26.165 -15.933 -14.724 1.00 46.31 235 GLU A N 1
ATOM 1783 C CA . GLU A 1 235 ? 27.630 -15.952 -14.836 1.00 46.31 235 GLU A CA 1
ATOM 1784 C C . GLU A 1 235 ? 28.094 -14.848 -15.800 1.00 46.31 235 GLU A C 1
ATOM 1786 O O . GLU A 1 235 ? 29.084 -14.171 -15.524 1.00 46.31 235 GLU A O 1
ATOM 1791 N N . TYR A 1 236 ? 27.316 -14.573 -16.857 1.00 46.62 236 TYR A N 1
ATOM 1792 C CA . TYR A 1 236 ? 27.529 -13.446 -17.772 1.00 46.62 236 TYR A CA 1
ATOM 1793 C C . TYR A 1 236 ? 27.225 -12.063 -17.147 1.00 46.62 236 TYR A C 1
ATOM 1795 O O . TYR A 1 236 ? 27.860 -11.084 -17.529 1.00 46.62 236 TYR A O 1
ATOM 1803 N N . GLN A 1 237 ? 26.308 -11.956 -16.169 1.00 44.78 237 GLN A N 1
ATOM 1804 C CA . GLN A 1 237 ? 25.943 -10.693 -15.491 1.00 44.78 237 GLN A CA 1
ATOM 1805 C C . GLN A 1 237 ? 26.579 -10.491 -14.097 1.00 44.78 237 GLN A C 1
ATOM 1807 O O . GLN A 1 237 ? 26.719 -9.354 -13.650 1.00 44.78 237 GLN A O 1
ATOM 1812 N N . GLN A 1 238 ? 26.955 -11.556 -13.385 1.00 45.53 238 GLN A N 1
ATOM 1813 C CA . GLN A 1 238 ? 27.544 -11.528 -12.034 1.00 45.53 238 GLN A CA 1
ATOM 1814 C C . GLN A 1 238 ? 29.075 -11.592 -12.050 1.00 45.53 238 GLN A C 1
ATOM 1816 O O . GLN A 1 238 ? 29.698 -11.191 -11.065 1.00 45.53 238 GLN A O 1
ATOM 1821 N N . GLY A 1 239 ? 29.709 -11.997 -13.155 1.00 48.91 239 GLY A N 1
ATOM 1822 C CA . GLY A 1 239 ? 31.085 -11.582 -13.423 1.00 48.91 239 GLY A CA 1
ATOM 1823 C C . GLY A 1 239 ? 31.040 -10.127 -13.881 1.00 48.91 239 GLY A C 1
ATOM 1824 O O . GLY A 1 239 ? 30.661 -9.853 -15.009 1.00 48.91 239 GLY A O 1
ATOM 1825 N N . LYS A 1 240 ? 31.325 -9.129 -13.044 1.00 51.84 240 LYS A N 1
ATOM 1826 C CA . LYS A 1 240 ? 32.687 -8.601 -12.880 1.00 51.84 240 LYS A CA 1
ATOM 1827 C C . LYS A 1 240 ? 32.778 -7.763 -11.596 1.00 51.84 240 LYS A C 1
ATOM 1829 O O . LYS A 1 240 ? 32.835 -6.535 -11.619 1.00 51.84 240 LYS A O 1
ATOM 1834 N N . SER A 1 241 ? 32.802 -8.431 -10.446 1.00 47.34 241 SER A N 1
ATOM 1835 C CA . SER A 1 241 ? 33.531 -7.884 -9.296 1.00 47.34 241 SER A CA 1
ATOM 1836 C C . SER A 1 241 ? 34.975 -8.357 -9.423 1.00 47.34 241 SER A C 1
ATOM 1838 O O . SER A 1 241 ? 35.230 -9.543 -9.236 1.00 47.34 241 SER A O 1
ATOM 1840 N N . LEU A 1 242 ? 35.905 -7.467 -9.756 1.00 56.88 242 LEU A N 1
ATOM 1841 C CA . LEU A 1 242 ? 37.334 -7.784 -9.758 1.00 56.88 242 LEU A CA 1
ATOM 1842 C C . LEU A 1 242 ? 37.972 -7.222 -8.490 1.00 56.88 242 LEU A C 1
ATOM 1844 O O . LEU A 1 242 ? 37.540 -6.195 -7.971 1.00 56.88 242 LEU A O 1
ATOM 1848 N N . ILE A 1 243 ? 38.981 -7.908 -7.969 1.00 51.97 243 ILE A N 1
ATOM 1849 C CA . ILE A 1 243 ? 39.858 -7.355 -6.940 1.00 51.97 243 ILE A CA 1
ATOM 1850 C C . ILE A 1 243 ? 41.101 -6.864 -7.677 1.00 51.97 243 ILE A C 1
ATOM 1852 O O . ILE A 1 243 ? 41.728 -7.640 -8.397 1.00 51.97 243 ILE A O 1
ATOM 1856 N N . ASP A 1 244 ? 41.407 -5.571 -7.576 1.00 54.62 244 ASP A N 1
ATOM 1857 C CA . ASP A 1 244 ? 42.623 -5.032 -8.184 1.00 54.62 244 ASP A CA 1
ATOM 1858 C C . ASP A 1 244 ? 43.880 -5.569 -7.475 1.00 54.62 244 ASP A C 1
ATOM 1860 O O . ASP A 1 244 ? 43.802 -6.170 -6.403 1.00 54.62 244 ASP A O 1
ATOM 1864 N N . ALA A 1 245 ? 45.063 -5.367 -8.063 1.00 56.88 245 ALA A N 1
ATOM 1865 C CA . ALA A 1 245 ? 46.323 -5.887 -7.516 1.00 56.88 245 ALA A CA 1
ATOM 1866 C C . ALA A 1 245 ? 46.648 -5.391 -6.087 1.00 56.88 245 ALA A C 1
ATOM 1868 O O . ALA A 1 245 ? 47.561 -5.912 -5.452 1.00 56.88 245 ALA A O 1
ATOM 1869 N N . PHE A 1 246 ? 45.901 -4.407 -5.572 1.00 58.75 246 PHE A N 1
ATOM 1870 C CA . PHE A 1 246 ? 46.038 -3.840 -4.232 1.00 58.75 246 PHE A CA 1
ATOM 1871 C C . PHE A 1 246 ? 44.923 -4.292 -3.275 1.00 58.75 246 PHE A C 1
ATOM 1873 O O . PHE A 1 246 ? 44.775 -3.729 -2.190 1.00 58.75 246 PHE A O 1
ATOM 1880 N N . GLY A 1 247 ? 44.125 -5.295 -3.656 1.00 53.53 247 GLY A N 1
ATOM 1881 C CA . GLY A 1 247 ? 43.102 -5.884 -2.793 1.00 53.53 247 GLY A CA 1
ATOM 1882 C C . GLY A 1 247 ? 41.773 -5.125 -2.766 1.00 53.53 247 GLY A C 1
ATOM 1883 O O . GLY A 1 247 ? 40.899 -5.474 -1.971 1.00 53.53 247 GLY A O 1
ATOM 1884 N N . LYS A 1 248 ? 41.573 -4.105 -3.614 1.00 59.91 248 LYS A N 1
ATOM 1885 C CA . LYS A 1 248 ? 40.330 -3.319 -3.619 1.00 59.91 248 LYS A CA 1
ATOM 1886 C C . LYS A 1 248 ? 39.313 -3.888 -4.595 1.00 59.91 248 LYS A C 1
ATOM 1888 O O . LYS A 1 248 ? 39.631 -4.200 -5.740 1.00 59.91 248 LYS A O 1
ATOM 1893 N N . ARG A 1 249 ? 38.060 -3.983 -4.144 1.00 59.03 249 ARG A N 1
ATOM 1894 C CA . ARG A 1 249 ? 36.943 -4.453 -4.967 1.00 59.03 249 ARG A CA 1
ATOM 1895 C C . ARG A 1 249 ? 36.543 -3.362 -5.963 1.00 59.03 249 ARG A C 1
ATOM 1897 O O . ARG A 1 249 ? 36.183 -2.261 -5.559 1.00 59.03 249 ARG A O 1
ATOM 1904 N N . VAL A 1 250 ? 36.598 -3.685 -7.249 1.00 53.16 250 VAL A N 1
ATOM 1905 C CA . VAL A 1 250 ? 36.230 -2.812 -8.365 1.00 53.16 250 VAL A CA 1
ATOM 1906 C C . VAL A 1 250 ? 35.047 -3.429 -9.092 1.00 53.16 250 VAL A C 1
ATOM 1908 O O . VAL A 1 250 ? 35.042 -4.624 -9.409 1.00 53.16 250 VAL A O 1
ATOM 1911 N N . ARG A 1 251 ? 34.033 -2.605 -9.343 1.00 57.78 251 ARG A N 1
ATOM 1912 C CA . ARG A 1 251 ? 32.877 -2.987 -10.143 1.00 57.78 251 ARG A CA 1
ATOM 1913 C C . ARG A 1 251 ? 33.083 -2.474 -11.565 1.00 57.78 251 ARG A C 1
ATOM 1915 O O . ARG A 1 251 ? 33.224 -1.267 -11.755 1.00 57.78 251 ARG A O 1
ATOM 1922 N N . LEU A 1 252 ? 33.116 -3.392 -12.533 1.00 54.69 252 LEU A N 1
ATOM 1923 C CA . LEU A 1 252 ? 33.138 -3.051 -13.956 1.00 54.69 252 LEU A CA 1
ATOM 1924 C C . LEU A 1 252 ? 31.752 -3.242 -14.560 1.00 54.69 252 LEU A C 1
ATOM 1926 O O . LEU A 1 252 ? 31.154 -4.308 -14.420 1.00 54.69 252 LEU A O 1
ATOM 1930 N N . GLU A 1 253 ? 31.289 -2.232 -15.285 1.00 48.78 253 GLU A N 1
ATOM 1931 C CA . GLU A 1 253 ? 30.114 -2.325 -16.146 1.00 48.78 253 GLU A CA 1
ATOM 1932 C C . GLU A 1 253 ? 30.543 -2.077 -17.593 1.00 48.78 253 GLU A C 1
ATOM 1934 O O . GLU A 1 253 ? 31.183 -1.072 -17.896 1.00 48.78 253 GLU A O 1
ATOM 1939 N N . GLU A 1 254 ? 30.222 -3.004 -18.493 1.00 47.66 254 GLU A N 1
ATOM 1940 C CA . GLU A 1 254 ? 30.581 -2.907 -19.907 1.00 47.66 254 GLU A CA 1
ATOM 1941 C C . GLU A 1 254 ? 29.322 -2.779 -20.753 1.00 47.66 254 GLU A C 1
ATOM 1943 O O . GLU A 1 254 ? 28.417 -3.609 -20.693 1.00 47.66 254 GLU A O 1
ATOM 1948 N N . TYR A 1 255 ? 29.283 -1.729 -21.561 1.00 46.53 255 TYR A N 1
ATOM 1949 C CA . TYR A 1 255 ? 28.190 -1.419 -22.461 1.00 46.53 255 TYR A CA 1
ATOM 1950 C C . TYR A 1 255 ? 28.692 -1.473 -23.894 1.00 46.53 255 TYR A C 1
ATOM 1952 O O . TYR A 1 255 ? 29.726 -0.896 -24.240 1.00 46.53 255 TYR A O 1
ATOM 1960 N N . ILE A 1 256 ? 27.917 -2.131 -24.745 1.00 52.00 256 ILE A N 1
ATOM 1961 C CA . ILE A 1 256 ? 28.123 -2.134 -26.185 1.00 52.00 256 ILE A CA 1
ATOM 1962 C C . ILE A 1 256 ? 26.995 -1.322 -26.808 1.00 52.00 256 ILE A C 1
ATOM 1964 O O . ILE A 1 256 ? 25.816 -1.596 -26.597 1.00 52.00 256 ILE A O 1
ATOM 1968 N N . VAL A 1 257 ? 27.366 -0.313 -27.588 1.00 55.94 257 VAL A N 1
ATOM 1969 C CA . VAL A 1 257 ? 26.444 0.571 -28.298 1.00 55.94 257 VAL A CA 1
ATOM 1970 C C . VAL A 1 257 ? 26.736 0.474 -29.791 1.00 55.94 257 VAL A C 1
ATOM 1972 O O . VAL A 1 257 ? 27.895 0.476 -30.202 1.00 55.94 257 VAL A O 1
ATOM 1975 N N . ARG A 1 258 ? 25.687 0.425 -30.617 1.00 64.50 258 ARG A N 1
ATOM 1976 C CA . ARG A 1 258 ? 25.782 0.530 -32.082 1.00 64.50 258 ARG A CA 1
ATOM 1977 C C . ARG A 1 258 ? 25.312 1.916 -32.524 1.00 64.50 258 ARG A C 1
ATOM 1979 O O . ARG A 1 258 ? 24.135 2.076 -32.847 1.00 64.50 258 ARG A O 1
ATOM 1986 N N . PRO A 1 259 ? 26.166 2.951 -32.435 1.00 57.03 259 PRO A N 1
ATOM 1987 C CA . PRO A 1 259 ? 25.756 4.295 -32.802 1.00 57.03 259 PRO A CA 1
ATOM 1988 C C . PRO A 1 259 ? 25.554 4.395 -34.314 1.00 57.03 259 PRO A C 1
ATOM 1990 O O . PRO A 1 259 ? 26.307 3.809 -35.091 1.00 57.03 259 PRO A O 1
ATOM 1993 N N . LEU A 1 260 ? 24.556 5.179 -34.718 1.00 60.12 260 LEU A N 1
ATOM 1994 C CA . LEU A 1 260 ? 24.377 5.574 -36.109 1.00 60.12 260 LEU A CA 1
ATOM 1995 C C . LEU A 1 260 ? 25.614 6.350 -36.567 1.00 60.12 260 LEU A C 1
ATOM 1997 O O . LEU A 1 260 ? 26.084 7.254 -35.869 1.00 60.12 260 LEU A O 1
ATOM 2001 N N . ASN A 1 261 ? 26.156 5.994 -37.723 1.00 68.38 261 ASN A N 1
ATOM 2002 C CA . ASN A 1 261 ? 27.257 6.727 -38.310 1.00 68.38 261 ASN A CA 1
ATOM 2003 C C . ASN A 1 261 ? 26.736 8.054 -38.879 1.00 68.38 261 ASN A C 1
ATOM 2005 O O . ASN A 1 261 ? 25.920 8.034 -39.797 1.00 68.38 261 ASN A O 1
ATOM 2009 N N . PRO A 1 262 ? 27.188 9.211 -38.366 1.00 63.69 262 PRO A N 1
ATOM 2010 C CA . PRO A 1 262 ? 26.659 10.504 -38.793 1.00 63.69 262 PRO A CA 1
ATOM 2011 C C . PRO A 1 262 ? 27.045 10.862 -40.236 1.00 63.69 262 PRO A C 1
ATOM 2013 O O . PRO A 1 262 ? 26.453 11.770 -40.808 1.00 63.69 262 PRO A O 1
ATOM 2016 N N . THR A 1 263 ? 28.027 10.171 -40.823 1.00 69.62 263 THR A N 1
ATOM 2017 C CA . THR A 1 263 ? 28.504 10.429 -42.188 1.00 69.62 263 THR A CA 1
ATOM 2018 C C . THR A 1 263 ? 27.794 9.559 -43.223 1.00 69.62 263 THR A C 1
ATOM 2020 O O . THR A 1 263 ? 27.481 10.043 -44.304 1.00 69.62 263 THR A O 1
ATOM 2023 N N . THR A 1 264 ? 27.528 8.290 -42.907 1.00 74.94 264 THR A N 1
ATOM 2024 C CA . THR A 1 264 ? 26.907 7.330 -43.843 1.00 74.94 264 THR A CA 1
ATOM 2025 C C . THR A 1 264 ? 25.431 7.065 -43.549 1.00 74.94 264 THR A C 1
ATOM 2027 O O . THR A 1 264 ? 24.737 6.502 -44.386 1.00 74.94 264 THR A O 1
ATOM 2030 N N . ASN A 1 265 ? 24.928 7.493 -42.385 1.00 75.06 265 ASN A N 1
ATOM 2031 C CA . ASN A 1 265 ? 23.582 7.208 -41.880 1.00 75.06 265 ASN A CA 1
ATOM 2032 C C . ASN A 1 265 ? 23.274 5.700 -41.749 1.00 75.06 265 ASN A C 1
ATOM 2034 O O . ASN A 1 265 ? 22.120 5.275 -41.822 1.00 75.06 265 ASN A O 1
ATOM 2038 N N . GLU A 1 266 ? 24.309 4.884 -41.530 1.00 70.38 266 GLU A N 1
ATOM 2039 C CA . GLU A 1 266 ? 24.205 3.434 -41.348 1.00 70.38 266 GLU A CA 1
ATOM 2040 C C . GLU A 1 266 ? 24.657 2.987 -39.947 1.00 70.38 266 GLU A C 1
ATOM 2042 O O . GLU A 1 266 ? 25.387 3.684 -39.243 1.00 70.38 266 GLU A O 1
ATOM 2047 N N . TYR A 1 267 ? 24.224 1.794 -39.525 1.00 74.00 267 TYR A N 1
ATOM 2048 C CA . TYR A 1 267 ? 24.654 1.152 -38.272 1.00 74.00 267 TYR A CA 1
ATOM 2049 C C . TYR A 1 267 ? 25.897 0.277 -38.504 1.00 74.00 267 TYR A C 1
ATOM 2051 O O . TYR A 1 267 ? 25.874 -0.938 -38.303 1.00 74.00 267 TYR A O 1
ATOM 2059 N N . ASP A 1 268 ? 26.977 0.893 -38.978 1.00 76.44 268 ASP A N 1
ATOM 2060 C CA . ASP A 1 268 ? 28.268 0.255 -39.281 1.00 76.44 268 ASP A CA 1
ATOM 2061 C C . ASP A 1 268 ? 29.323 0.479 -38.173 1.00 76.44 268 ASP A C 1
ATOM 2063 O O . ASP A 1 268 ? 30.482 0.093 -38.321 1.00 76.44 268 ASP A O 1
ATOM 2067 N N . ARG A 1 269 ? 28.944 1.087 -37.038 1.00 65.62 269 ARG A N 1
ATOM 2068 C CA . ARG A 1 269 ? 29.848 1.377 -35.912 1.00 65.62 269 ARG A CA 1
ATOM 2069 C C . ARG A 1 269 ? 29.536 0.541 -34.680 1.00 65.62 269 ARG A C 1
ATOM 2071 O O . ARG A 1 269 ? 28.382 0.297 -34.334 1.00 65.62 269 ARG A O 1
ATOM 2078 N N . PHE A 1 270 ? 30.596 0.190 -33.964 1.00 68.81 270 PHE A N 1
ATOM 2079 C CA . PHE A 1 270 ? 30.568 -0.508 -32.686 1.00 68.81 270 PHE A CA 1
ATOM 2080 C C . PHE A 1 270 ? 31.314 0.324 -31.647 1.00 68.81 270 PHE A C 1
ATOM 2082 O O . PHE A 1 270 ? 32.486 0.641 -31.837 1.00 68.81 270 PHE A O 1
ATOM 2089 N N . LYS A 1 271 ? 30.654 0.691 -30.549 1.00 55.38 271 LYS A N 1
ATOM 2090 C CA . LYS A 1 271 ? 31.245 1.463 -29.455 1.00 55.38 271 LYS A CA 1
ATOM 2091 C C . LYS A 1 271 ? 31.162 0.673 -28.159 1.00 55.38 271 LYS A C 1
ATOM 2093 O O . LYS A 1 271 ? 30.073 0.423 -27.655 1.00 55.38 271 LYS A O 1
ATOM 2098 N N . MET A 1 272 ? 32.318 0.337 -27.607 1.00 55.38 272 MET A N 1
ATOM 2099 C CA . MET A 1 272 ? 32.449 -0.251 -26.283 1.00 55.38 272 MET A CA 1
ATOM 2100 C C . MET A 1 272 ? 32.700 0.855 -25.261 1.00 55.38 272 MET A C 1
ATOM 2102 O O . MET A 1 272 ? 33.547 1.726 -25.472 1.00 55.38 272 MET A O 1
ATOM 2106 N N . VAL A 1 273 ? 31.955 0.823 -24.164 1.00 45.59 273 VAL A N 1
ATOM 2107 C CA . VAL A 1 273 ? 32.084 1.739 -23.032 1.00 45.59 273 VAL A CA 1
ATOM 2108 C C . VAL A 1 273 ? 32.247 0.903 -21.776 1.00 45.59 273 VAL A C 1
ATOM 2110 O O . VAL A 1 273 ? 31.385 0.095 -21.457 1.00 45.59 273 VAL A O 1
ATOM 2113 N N . VAL A 1 274 ? 33.349 1.097 -21.067 1.00 54.53 274 VAL A N 1
ATOM 2114 C CA . VAL A 1 274 ? 33.642 0.419 -19.807 1.00 54.53 274 VAL A CA 1
ATOM 2115 C C . VAL A 1 274 ? 33.594 1.459 -18.702 1.00 54.53 274 VAL A C 1
ATOM 2117 O O . VAL A 1 274 ? 34.330 2.444 -18.756 1.00 54.53 274 VAL A O 1
ATOM 2120 N N . LEU A 1 275 ? 32.729 1.253 -17.718 1.00 49.53 275 LEU A N 1
ATOM 2121 C CA . LEU A 1 275 ? 32.605 2.088 -16.530 1.00 49.53 275 LEU A CA 1
ATOM 2122 C C . LEU A 1 275 ? 33.253 1.362 -15.351 1.00 49.53 275 LEU A C 1
ATOM 2124 O O . LEU A 1 275 ? 33.005 0.177 -15.128 1.00 49.53 275 LEU A O 1
ATOM 2128 N N . ASN A 1 276 ? 34.090 2.078 -14.610 1.00 51.78 276 ASN A N 1
ATOM 2129 C CA . ASN A 1 276 ? 34.806 1.586 -13.442 1.00 51.78 276 ASN A CA 1
ATOM 2130 C C . ASN A 1 276 ? 34.388 2.393 -12.216 1.00 51.78 276 ASN A C 1
ATOM 2132 O O . ASN A 1 276 ? 34.701 3.580 -12.111 1.00 51.78 276 ASN A O 1
ATOM 2136 N N . GLU A 1 277 ? 33.734 1.734 -11.264 1.00 52.19 277 GLU A N 1
ATOM 2137 C CA . GLU A 1 277 ? 33.317 2.352 -10.008 1.00 52.19 277 GLU A CA 1
ATOM 2138 C C . GLU A 1 277 ? 34.155 1.813 -8.841 1.00 52.19 277 GLU A C 1
ATOM 2140 O O . GLU A 1 277 ? 34.288 0.599 -8.638 1.00 52.19 277 GLU A O 1
ATOM 2145 N N . ARG A 1 278 ? 34.739 2.739 -8.073 1.00 66.44 278 ARG A N 1
ATOM 2146 C CA . ARG A 1 278 ? 35.462 2.483 -6.821 1.00 66.44 278 ARG A CA 1
ATOM 2147 C C . ARG A 1 278 ? 34.888 3.374 -5.724 1.00 66.44 278 ARG A C 1
ATOM 2149 O O . ARG A 1 278 ? 34.302 4.407 -6.014 1.00 66.44 278 ARG A O 1
ATOM 2156 N N . GLU A 1 279 ? 35.164 3.030 -4.468 1.00 61.38 279 GLU A N 1
ATOM 2157 C CA . GLU A 1 279 ? 34.621 3.718 -3.282 1.00 61.38 279 GLU A CA 1
ATOM 2158 C C . GLU A 1 279 ? 34.770 5.255 -3.315 1.00 61.38 279 GLU A C 1
ATOM 2160 O O . GLU A 1 279 ? 33.861 5.958 -2.891 1.00 61.38 279 GLU A O 1
ATOM 2165 N N . ASN A 1 280 ? 35.860 5.778 -3.902 1.00 56.56 280 ASN A N 1
ATOM 2166 C CA . ASN A 1 280 ? 36.161 7.219 -3.935 1.00 56.56 280 ASN A CA 1
ATOM 2167 C C . ASN A 1 280 ? 36.378 7.803 -5.349 1.00 56.56 280 ASN A C 1
ATOM 2169 O O . ASN A 1 280 ? 36.835 8.940 -5.463 1.00 56.56 280 ASN A O 1
ATOM 2173 N N . ARG A 1 281 ? 36.155 7.041 -6.432 1.00 45.12 281 ARG A N 1
ATOM 2174 C CA . ARG A 1 281 ? 36.381 7.529 -7.811 1.00 45.12 281 ARG A CA 1
ATOM 2175 C C . ARG A 1 281 ? 35.573 6.762 -8.853 1.00 45.12 281 ARG A C 1
ATOM 2177 O O . ARG A 1 281 ? 35.366 5.558 -8.714 1.00 45.12 281 ARG A O 1
ATOM 2184 N N . PHE A 1 282 ? 35.204 7.464 -9.918 1.00 45.94 282 PHE A N 1
ATOM 2185 C CA . PHE A 1 282 ? 34.529 6.913 -11.086 1.00 45.94 282 PHE A CA 1
ATOM 2186 C C . PHE A 1 282 ? 35.362 7.199 -12.338 1.00 45.94 282 PHE A C 1
ATOM 2188 O O . PHE A 1 282 ? 35.650 8.357 -12.638 1.00 45.94 282 PHE A O 1
ATOM 2195 N N . ASP A 1 283 ? 35.753 6.148 -13.052 1.00 51.53 283 ASP A N 1
ATOM 2196 C CA . ASP A 1 283 ? 36.556 6.224 -14.272 1.00 51.53 283 ASP A CA 1
ATOM 2197 C C . ASP A 1 283 ? 35.802 5.565 -15.434 1.00 51.53 283 ASP A C 1
ATOM 2199 O O . ASP A 1 283 ? 34.998 4.655 -15.228 1.00 51.53 283 ASP A O 1
ATOM 2203 N N . TYR A 1 284 ? 36.077 5.976 -16.672 1.00 43.69 284 TYR A N 1
ATOM 2204 C CA . TYR A 1 284 ? 35.487 5.340 -17.849 1.00 43.69 284 TYR A CA 1
ATOM 2205 C C . TYR A 1 284 ? 36.481 5.223 -19.006 1.00 43.69 284 TYR A C 1
ATOM 2207 O O . TYR A 1 284 ? 37.367 6.057 -19.184 1.00 43.69 284 TYR A O 1
ATOM 2215 N N . PHE A 1 285 ? 36.316 4.175 -19.809 1.00 53.28 285 PHE A N 1
ATOM 2216 C CA . PHE A 1 285 ? 37.062 3.926 -21.038 1.00 53.28 285 PHE A CA 1
ATOM 2217 C C . PHE A 1 285 ? 36.081 3.754 -22.192 1.00 53.28 285 PHE A C 1
ATOM 2219 O O . PHE A 1 285 ? 35.069 3.068 -22.058 1.00 53.28 285 PHE A O 1
ATOM 2226 N N . THR A 1 286 ? 36.381 4.352 -23.343 1.00 47.53 286 THR A N 1
ATOM 2227 C CA . THR A 1 286 ? 35.586 4.139 -24.554 1.00 47.53 286 THR A CA 1
ATOM 2228 C C . THR A 1 286 ? 36.464 3.779 -25.729 1.00 47.53 286 THR A C 1
ATOM 2230 O O . THR A 1 286 ? 37.489 4.418 -25.955 1.00 47.53 286 THR A O 1
ATOM 2233 N N . TRP A 1 287 ? 35.999 2.835 -26.535 1.00 63.69 287 TRP A N 1
ATOM 2234 C CA . TRP A 1 287 ? 36.632 2.445 -27.785 1.00 63.69 287 TRP A CA 1
ATOM 2235 C C . TRP A 1 287 ? 35.570 2.307 -28.872 1.00 63.69 287 TRP A C 1
ATOM 2237 O O . TRP A 1 287 ? 34.495 1.772 -28.619 1.00 63.69 287 TRP A O 1
ATOM 2247 N N . THR A 1 288 ? 35.825 2.847 -30.065 1.00 62.91 288 THR A N 1
ATOM 2248 C CA . THR A 1 288 ? 34.866 2.810 -31.180 1.00 62.91 288 THR A CA 1
ATOM 2249 C C . THR A 1 288 ? 35.538 2.280 -32.436 1.00 62.91 288 THR A C 1
ATOM 2251 O O . THR A 1 288 ? 36.505 2.874 -32.906 1.00 62.91 288 THR A O 1
ATOM 2254 N N . ALA A 1 289 ? 34.990 1.206 -32.994 1.00 73.12 289 ALA A N 1
ATOM 2255 C CA . ALA A 1 289 ? 35.379 0.637 -34.275 1.00 73.12 289 ALA A CA 1
ATOM 2256 C C . ALA A 1 289 ? 34.314 0.954 -35.337 1.00 73.12 289 ALA A C 1
ATOM 2258 O O . ALA A 1 289 ? 33.116 0.955 -35.047 1.00 73.12 289 ALA A O 1
ATOM 2259 N N . THR A 1 290 ? 34.753 1.223 -36.564 1.00 76.44 290 THR A N 1
ATOM 2260 C CA . THR A 1 290 ? 33.884 1.445 -37.727 1.00 76.44 290 THR A CA 1
ATOM 2261 C C . THR A 1 290 ? 34.171 0.357 -38.749 1.00 76.44 290 THR A C 1
ATOM 2263 O O . THR A 1 290 ? 35.332 0.097 -39.061 1.00 76.44 290 THR A O 1
ATOM 2266 N N . PHE A 1 291 ? 33.122 -0.279 -39.255 1.00 79.81 291 PHE A N 1
ATOM 2267 C CA . PHE A 1 291 ? 33.207 -1.377 -40.205 1.00 79.81 291 PHE A CA 1
ATOM 2268 C C . PHE A 1 291 ? 32.870 -0.883 -41.609 1.00 79.81 291 PHE A C 1
ATOM 2270 O O . PHE A 1 291 ? 32.144 0.085 -41.794 1.00 79.81 291 PHE A O 1
ATOM 2277 N N . ASN A 1 292 ? 33.402 -1.562 -42.621 1.00 78.06 292 ASN A N 1
ATOM 2278 C CA . ASN A 1 292 ? 33.154 -1.241 -44.029 1.00 78.06 292 ASN A CA 1
ATOM 2279 C C . ASN A 1 292 ? 31.796 -1.751 -44.549 1.00 78.06 292 ASN A C 1
ATOM 2281 O O . ASN A 1 292 ? 31.501 -1.604 -45.733 1.00 78.06 292 ASN A O 1
ATOM 2285 N N . LYS A 1 293 ? 30.998 -2.395 -43.691 1.00 80.00 293 LYS A N 1
ATOM 2286 C CA . LYS A 1 293 ? 29.646 -2.883 -43.972 1.00 80.00 293 LYS A CA 1
ATOM 2287 C C . LYS A 1 293 ? 28.775 -2.703 -42.732 1.00 80.00 293 LYS A C 1
ATOM 2289 O O . LYS A 1 293 ? 29.273 -2.768 -41.606 1.00 80.00 293 LYS A O 1
ATOM 2294 N N . LYS A 1 294 ? 27.467 -2.557 -42.947 1.00 78.44 294 LYS A N 1
ATOM 2295 C CA . LYS A 1 294 ? 26.463 -2.528 -41.880 1.00 78.44 294 LYS A CA 1
ATOM 2296 C C . LYS A 1 294 ? 26.534 -3.793 -41.019 1.00 78.44 294 LYS A C 1
ATOM 2298 O O . LYS A 1 294 ? 26.631 -4.905 -41.541 1.00 78.44 294 LYS A O 1
ATOM 2303 N N . LEU A 1 295 ? 26.457 -3.617 -39.701 1.00 73.31 295 LEU A N 1
ATOM 2304 C CA . LEU A 1 295 ? 26.473 -4.730 -38.754 1.00 73.31 295 LEU A CA 1
ATOM 2305 C C . LEU A 1 295 ? 25.150 -5.529 -38.818 1.00 73.31 295 LEU A C 1
ATOM 2307 O O . LEU A 1 295 ? 24.089 -4.911 -38.969 1.00 73.31 295 LEU A O 1
ATOM 2311 N N . PRO A 1 296 ? 25.178 -6.872 -38.677 1.00 74.00 296 PRO A N 1
ATOM 2312 C CA . PRO A 1 296 ? 23.974 -7.709 -38.642 1.00 74.00 296 PRO A CA 1
ATOM 2313 C C . PRO A 1 296 ? 23.018 -7.296 -37.520 1.00 74.00 296 PRO A C 1
ATOM 2315 O O . PRO A 1 296 ? 23.455 -6.854 -36.456 1.00 74.00 296 PRO A O 1
ATOM 2318 N N . ALA A 1 297 ? 21.710 -7.422 -37.743 1.00 61.56 297 ALA A N 1
ATOM 2319 C CA . ALA A 1 297 ? 20.705 -6.992 -36.769 1.00 61.56 297 ALA A CA 1
ATOM 2320 C C . ALA A 1 297 ? 20.558 -7.962 -35.577 1.00 61.56 297 ALA A C 1
ATOM 2322 O O . ALA A 1 297 ? 20.120 -7.533 -34.512 1.00 61.56 297 ALA A O 1
ATOM 2323 N N . ASP A 1 298 ? 20.965 -9.219 -35.748 1.00 49.59 298 ASP A N 1
ATOM 2324 C CA . ASP A 1 298 ? 20.604 -10.411 -34.968 1.00 49.59 298 ASP A CA 1
ATOM 2325 C C . ASP A 1 298 ? 21.746 -11.002 -34.113 1.00 49.59 298 ASP A C 1
ATOM 2327 O O . ASP A 1 298 ? 21.875 -12.217 -33.992 1.00 49.59 298 ASP A O 1
ATOM 2331 N N . LEU A 1 299 ? 22.564 -10.144 -33.497 1.00 48.81 299 LEU A N 1
ATOM 2332 C CA . LEU A 1 299 ? 23.558 -10.540 -32.485 1.00 48.81 299 LEU A CA 1
ATOM 2333 C C . LEU A 1 299 ? 22.982 -10.503 -31.068 1.00 48.81 299 LEU A C 1
ATOM 2335 O O . LEU A 1 299 ? 22.350 -9.471 -30.736 1.00 48.81 299 LEU A O 1
#

Radius of gyration: 30.16 Å; chains: 1; bounding box: 106×58×69 Å

Secondary structure (DSSP, 8-state):
-HHHHHHHHHHHHHHHHHHHHHHHTT----PPPPP-EEEEEEESSEEEEETTEEEE--TT-EE-TT-EEEE-TT-EEEEEETTS-EEEE-SSEEEEEEEEETTEEEEEEEEEEEEEE---PSTT-EEEEE-SSEEEEESS-EEEEEE-SSEEEEEEEES-EEEEETTT--EEEE-TTEEEEEESSSPPPPPEEPPHHHHHHHHHHHHHHHHHHHHHHS-HHHHHHHHHHHHHHHHHHH--EEEPTTS-EEEEEEEEE-PPPTTT-SS-EEEEEEEEEETTEEEEEEEEEE-SSPPPS--

Sequence (299 aa):
MFKNSFKLLCRCVAILFLLFTLHLTLYTVTSAAPFSAKISLVTGAVEVKVAGVWKKAEKNMTLSEKDEIRTGQGGRAVILLEDGSRMTLDENSSLALSELQENNVQVAMSAGTMKAQVKKMSTGGKFQVGTPASVCAVRGTSFKVKAKEKETEIECYRGSVNVIKSETLEETMLSRWQKILVSQEQPLSKPAMMSKEEKTLVLAPAKTELSQEVRMGMSREAVQAAAAQEIKLAEYQQGKSLIDAFGKRVRLEEYIVRPLNPTTNEYDRFKMVVLNERENRFDYFTWTATFNKKLPADL

pLDDT: mean 75.82, std 19.67, range [30.39, 98.0]